Protein AF-A0A821V3J2-F1 (afdb_monomer_lite)

InterPro domains:
  IPR006925 Vps16, C-terminal [PF04840] (17-224)
  IPR016534 Vacuolar protein sorting-associated protein 16 [PTHR12811] (24-238)
  IPR038132 Vps16, C-terminal domain superfamily [G3DSA:1.10.150.780] (36-130)

pLDDT: mean 84.19, std 13.95, range [35.69, 96.81]

Sequence (257 aa):
EELERNNFHAELIKKNPDERERIAYSHIIQRFTTALTIPDQKVELNSASKLFREAKNDTVAQLIDEETRLIIKQDELEKKLYNVQLKGLSLVDTLEAILINYEKDADTLRKDFNLNDKRYWWIKIQAYAKKNAWAQLLEFGKKPASPIGYEPFIDVCIRSQRLDEARRFLDRSIYSSKLDEERLPFMFAKVQMADEAINSAIKLKSMEALHFIEAKCQLSEANSTRIRQAREKIQEYDDNPLKNVFKIFNRGNRADE

Radius of gyration: 29.37 Å; chains: 1; bounding box: 91×47×77 Å

Secondary structure (DSSP, 8-state):
-HHHHHHHHHHHHHH-HHHHHHHHHHHHHHHHHS---HHHHHHHHHHHHHHHHHTT-HHHHHHHHHHHHHHHHHHHHHHHSTT---TT--HHHHHHHHHTT-HHHHHHHHHHTT--HHHHHHHHHHHHHHTT-HHHHHHHTTSTT-TT-SHHHHHHHHHTT-HHHHHHHHHHHHHTT-S-GGGHHHHHHHTT-HHHHHHHHHHHT-HHHHHHHHHHS---HHHHHHHHHHHHHHHHHHH-TTTTHHHHHHHHTTS--

Organism: NCBI:txid392032

Structure (mmCIF, N/CA/C/O backbone):
data_AF-A0A821V3J2-F1
#
_entry.id   AF-A0A821V3J2-F1
#
loop_
_atom_site.group_PDB
_atom_site.id
_atom_site.type_symbol
_atom_site.label_atom_id
_atom_site.label_alt_id
_atom_site.label_comp_id
_atom_site.label_asym_id
_atom_site.label_entity_id
_atom_site.label_seq_id
_atom_site.pdbx_PDB_ins_code
_atom_site.Cartn_x
_atom_site.Cartn_y
_atom_site.Cartn_z
_atom_site.occupancy
_atom_site.B_iso_or_equiv
_atom_site.auth_seq_id
_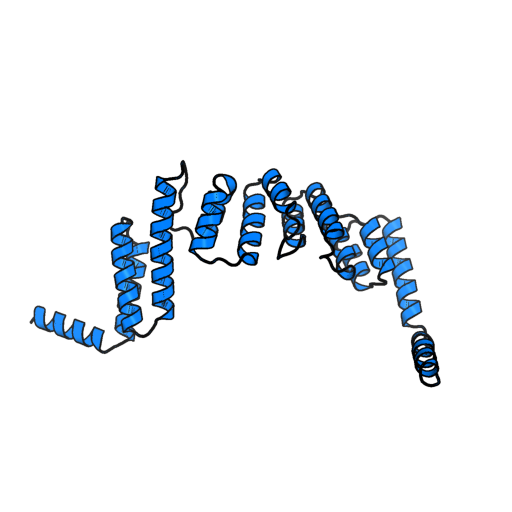atom_site.auth_comp_id
_atom_site.auth_asym_id
_atom_site.auth_atom_id
_atom_site.pdbx_PDB_model_num
ATOM 1 N N . GLU A 1 1 ? -37.382 -17.342 42.461 1.00 50.31 1 GLU A N 1
ATOM 2 C CA . GLU A 1 1 ? -37.532 -18.020 41.152 1.00 50.31 1 GLU A CA 1
ATOM 3 C C . GLU A 1 1 ? -36.897 -17.307 39.954 1.00 50.31 1 GLU A C 1
ATOM 5 O O . GLU A 1 1 ? -35.977 -17.864 39.373 1.00 50.31 1 GLU A O 1
ATOM 10 N N . GLU A 1 2 ? -37.345 -16.120 39.524 1.00 35.69 2 GLU A N 1
ATOM 11 C CA . GLU A 1 2 ? -36.753 -15.434 38.350 1.00 35.69 2 GLU A CA 1
ATOM 12 C C . GLU A 1 2 ? -35.354 -14.862 38.651 1.00 35.69 2 GLU A C 1
ATOM 14 O O . GLU A 1 2 ? -34.412 -15.080 37.896 1.00 35.69 2 GLU A O 1
ATOM 19 N N . LEU A 1 3 ? -35.177 -14.263 39.834 1.00 40.09 3 LEU A N 1
ATOM 20 C CA . LEU A 1 3 ? -33.875 -13.815 40.347 1.00 40.09 3 LEU A CA 1
ATOM 21 C C . LEU A 1 3 ? -32.886 -14.979 40.557 1.00 40.09 3 LEU A C 1
ATOM 23 O O . LEU A 1 3 ? -31.696 -14.845 40.298 1.00 40.09 3 LEU A O 1
ATOM 27 N N . GLU A 1 4 ? -33.381 -16.137 40.994 1.00 40.53 4 GLU A N 1
ATOM 28 C CA . GLU A 1 4 ? -32.569 -17.342 41.209 1.00 40.53 4 GLU A CA 1
ATOM 29 C C . GLU A 1 4 ? -32.197 -18.023 39.894 1.00 40.53 4 GLU A C 1
ATOM 31 O O . GLU A 1 4 ? -31.068 -18.476 39.756 1.00 40.53 4 GLU A O 1
ATOM 36 N N . ARG A 1 5 ? -33.096 -18.035 38.899 1.00 41.25 5 ARG A N 1
ATOM 37 C CA . ARG A 1 5 ? -32.770 -18.463 37.531 1.00 41.25 5 ARG A CA 1
ATOM 38 C C . ARG A 1 5 ? -31.744 -17.541 36.884 1.00 41.25 5 ARG A C 1
ATOM 40 O O . ARG A 1 5 ? -30.803 -18.042 36.280 1.00 41.25 5 ARG A O 1
ATOM 47 N N . ASN A 1 6 ? -31.872 -16.228 37.067 1.00 43.62 6 ASN A N 1
ATOM 48 C CA . ASN A 1 6 ? -30.896 -15.257 36.573 1.00 43.62 6 ASN A CA 1
ATOM 49 C C . ASN A 1 6 ? -29.536 -15.413 37.269 1.00 43.62 6 ASN A C 1
ATOM 51 O O . ASN A 1 6 ? -28.505 -15.394 36.601 1.00 43.62 6 ASN A O 1
ATOM 55 N N . ASN A 1 7 ? -29.519 -15.660 38.583 1.00 48.34 7 ASN A N 1
ATOM 56 C CA . ASN A 1 7 ? -28.288 -15.961 39.317 1.00 48.34 7 ASN A CA 1
ATOM 57 C C . ASN A 1 7 ? -27.671 -17.302 38.897 1.00 48.34 7 ASN A C 1
ATOM 59 O O . ASN A 1 7 ? -26.461 -17.376 38.717 1.00 48.34 7 ASN A O 1
ATOM 63 N N . PHE A 1 8 ? -28.480 -18.340 38.681 1.00 46.09 8 PHE A N 1
ATOM 64 C CA . PHE A 1 8 ? -28.014 -19.648 38.227 1.00 46.09 8 PHE A CA 1
ATOM 65 C C . PHE A 1 8 ? -27.449 -19.589 36.807 1.00 46.09 8 PHE A C 1
ATOM 67 O O . PHE A 1 8 ? -26.379 -20.135 36.556 1.00 46.09 8 PHE A O 1
ATOM 74 N N . HIS A 1 9 ? -28.103 -18.874 35.885 1.00 48.81 9 HIS A N 1
ATOM 75 C CA . HIS A 1 9 ? -27.560 -18.645 34.547 1.00 48.81 9 HIS A CA 1
ATOM 76 C C . HIS A 1 9 ? -26.271 -17.822 34.600 1.00 48.81 9 HIS A C 1
ATOM 78 O O . HIS A 1 9 ? -25.304 -18.188 33.938 1.00 48.81 9 HIS A O 1
ATOM 84 N N . ALA A 1 10 ? -26.205 -16.777 35.433 1.00 55.25 10 ALA A N 1
ATOM 85 C CA . ALA A 1 10 ? -24.983 -16.002 35.651 1.00 55.25 10 ALA A CA 1
ATOM 86 C C . ALA A 1 10 ? -23.844 -16.852 36.251 1.00 55.25 10 ALA A C 1
ATOM 88 O O . ALA A 1 10 ? -22.678 -16.677 35.890 1.00 55.25 10 ALA A O 1
ATOM 89 N N . GLU A 1 11 ? -24.158 -17.810 37.126 1.00 55.72 11 GLU A N 1
ATOM 90 C CA . GLU A 1 11 ? -23.199 -18.792 37.641 1.00 55.72 11 GLU A CA 1
ATOM 91 C C . GLU A 1 11 ? -22.776 -19.826 36.589 1.00 55.72 11 GLU A C 1
ATOM 93 O O . GLU A 1 11 ? -21.604 -20.205 36.543 1.00 55.72 11 GLU A O 1
ATOM 98 N N . LEU A 1 12 ? -23.691 -20.256 35.717 1.00 52.44 12 LEU A N 1
ATOM 99 C CA . LEU A 1 12 ? -23.410 -21.182 34.617 1.00 52.44 12 LEU A CA 1
ATOM 100 C C . LEU A 1 12 ? -22.497 -20.534 33.570 1.00 52.44 12 LEU A C 1
ATOM 102 O O . LEU A 1 12 ? -21.504 -21.131 33.155 1.00 52.44 12 LEU A O 1
ATOM 106 N N . ILE A 1 13 ? -22.783 -19.276 33.223 1.00 55.59 13 ILE A N 1
ATOM 107 C CA . ILE A 1 13 ? -21.929 -18.412 32.402 1.00 55.59 13 ILE A CA 1
ATOM 108 C C . ILE A 1 13 ? -20.575 -18.225 33.093 1.00 55.59 13 ILE A C 1
ATOM 110 O O . ILE A 1 13 ? -19.534 -18.218 32.446 1.00 55.59 13 ILE A O 1
ATOM 114 N N . LYS A 1 14 ? -20.531 -18.146 34.430 1.00 58.88 14 LYS A N 1
ATOM 115 C CA . LYS A 1 14 ? -19.261 -18.113 35.169 1.00 58.88 14 LYS A CA 1
ATOM 116 C C . LYS A 1 14 ? -18.479 -19.435 35.154 1.00 58.88 14 LYS A C 1
ATOM 118 O O . LYS A 1 14 ? -17.281 -19.420 35.442 1.00 58.88 14 LYS A O 1
ATOM 123 N N . LYS A 1 15 ? -19.111 -20.568 34.866 1.00 60.19 15 LYS A N 1
ATOM 124 C CA . LYS A 1 15 ? -18.454 -21.882 34.891 1.00 60.19 15 LYS A CA 1
ATOM 125 C C . LYS A 1 15 ? -18.041 -22.383 33.509 1.00 60.19 15 LYS A C 1
ATOM 127 O O . LYS A 1 15 ? -17.062 -23.119 33.436 1.00 60.19 15 LYS A O 1
ATOM 132 N N . ASN A 1 16 ? -18.719 -21.958 32.442 1.00 68.62 16 ASN A N 1
ATOM 133 C CA . ASN A 1 16 ? -18.490 -22.466 31.089 1.00 68.62 16 ASN A CA 1
ATOM 134 C C . ASN A 1 16 ? -17.830 -21.413 30.177 1.00 68.62 16 ASN A C 1
ATOM 136 O O . ASN A 1 16 ? -18.481 -20.426 29.834 1.00 68.62 16 ASN A O 1
ATOM 140 N N . PRO A 1 17 ? -16.566 -21.608 29.751 1.00 66.81 17 PRO A N 1
ATOM 141 C CA . PRO A 1 17 ? -15.879 -20.675 28.854 1.00 66.81 17 PRO A CA 1
ATOM 142 C C . PRO A 1 17 ? -16.589 -20.523 27.498 1.00 66.81 17 PRO A C 1
ATOM 144 O O . PRO A 1 17 ? -16.738 -19.397 27.034 1.00 66.81 17 PRO A O 1
ATOM 147 N N . ASP A 1 18 ? -17.140 -21.603 26.937 1.00 75.62 18 ASP A N 1
ATOM 148 C CA . ASP A 1 18 ? -17.861 -21.574 25.653 1.00 75.62 18 ASP A CA 1
ATOM 149 C C . ASP A 1 18 ? -19.105 -20.667 25.681 1.00 75.62 18 ASP A C 1
ATOM 151 O O . ASP A 1 18 ? -19.427 -19.989 24.705 1.00 75.62 18 ASP A O 1
ATOM 155 N N . GLU A 1 19 ? -19.809 -20.617 26.815 1.00 78.19 19 GLU A N 1
ATOM 156 C CA . GLU A 1 19 ? -21.007 -19.783 26.967 1.00 78.19 19 GLU A CA 1
ATOM 157 C C . GLU A 1 19 ? -20.640 -18.296 27.107 1.00 78.19 19 GLU A C 1
ATOM 159 O O . GLU A 1 19 ? -21.338 -17.424 26.590 1.00 78.19 19 GLU A O 1
ATOM 164 N N . ARG A 1 20 ? -19.497 -17.992 27.738 1.00 77.44 20 ARG A N 1
ATOM 165 C CA . ARG A 1 20 ? -18.963 -16.621 27.816 1.00 77.44 20 ARG A CA 1
ATOM 166 C C . ARG A 1 20 ? -18.577 -16.093 26.449 1.00 77.44 20 ARG A C 1
ATOM 168 O O . ARG A 1 20 ? -18.909 -14.955 26.132 1.00 77.44 20 ARG A O 1
ATOM 175 N N . GLU A 1 21 ? -17.901 -16.912 25.645 1.00 81.50 21 GLU A N 1
ATOM 176 C CA . GLU A 1 21 ? -17.535 -16.529 24.283 1.00 81.50 21 GLU A CA 1
ATOM 177 C C . GLU A 1 21 ? -18.784 -16.256 23.442 1.00 81.50 21 GLU A C 1
ATOM 179 O O . GLU A 1 21 ? -18.844 -15.235 22.762 1.00 81.50 21 GLU A O 1
ATOM 184 N N . ARG A 1 22 ? -19.830 -17.088 23.548 1.00 81.38 22 ARG A N 1
ATOM 185 C CA . ARG A 1 22 ? -21.112 -16.849 22.858 1.00 81.38 22 ARG A CA 1
ATOM 186 C C . ARG A 1 22 ? -21.737 -15.501 23.211 1.00 81.38 22 ARG A C 1
ATOM 188 O O . ARG A 1 22 ? -22.152 -14.770 22.311 1.00 81.38 22 ARG A O 1
ATOM 195 N N . ILE A 1 23 ? -21.778 -15.145 24.495 1.00 82.38 23 ILE A N 1
ATOM 196 C CA . ILE A 1 23 ? -22.312 -13.849 24.937 1.00 82.38 23 ILE A CA 1
ATOM 197 C C . ILE A 1 23 ? -21.411 -12.711 24.446 1.00 82.38 23 ILE A C 1
ATOM 199 O O . ILE A 1 23 ? -21.909 -11.710 23.933 1.00 82.38 23 ILE A O 1
ATOM 203 N N . ALA A 1 24 ? -20.090 -12.877 24.502 1.00 82.88 24 ALA A N 1
ATOM 204 C CA . ALA A 1 24 ? -19.149 -11.895 23.975 1.00 82.88 24 ALA A CA 1
ATOM 205 C C . ALA A 1 24 ? -19.353 -11.657 22.465 1.00 82.88 24 ALA A C 1
ATOM 207 O O . ALA A 1 24 ? -19.382 -10.510 22.015 1.00 82.88 24 ALA A O 1
ATOM 208 N N . TYR A 1 25 ? -19.594 -12.718 21.688 1.00 83.38 25 TYR A N 1
ATOM 209 C CA . TYR A 1 25 ? -19.965 -12.604 20.279 1.00 83.38 25 TYR A CA 1
ATOM 210 C C . TYR A 1 25 ? -21.305 -11.891 20.076 1.00 83.38 25 TYR A C 1
ATOM 212 O O . TYR A 1 25 ? -21.417 -11.113 19.131 1.00 83.38 25 TYR A O 1
ATOM 220 N N . SER A 1 26 ? -22.302 -12.080 20.950 1.00 82.94 26 SER A N 1
ATOM 221 C CA . SER A 1 26 ? -23.568 -11.339 20.832 1.00 82.94 26 SER A CA 1
ATOM 222 C C . SER A 1 26 ? -23.389 -9.827 20.993 1.00 82.94 26 SER A C 1
ATOM 224 O O . SER A 1 26 ? -23.960 -9.077 20.205 1.00 82.94 26 SER A O 1
ATOM 226 N N . HIS A 1 27 ? -22.518 -9.380 21.906 1.00 81.06 27 HIS A N 1
ATOM 227 C CA . HIS A 1 27 ? -22.177 -7.961 22.058 1.00 81.06 27 HIS A CA 1
ATOM 228 C C . HIS A 1 27 ? -21.496 -7.403 20.795 1.00 81.06 27 HIS A C 1
ATOM 230 O O . HIS A 1 27 ? -21.816 -6.305 20.334 1.00 81.06 27 HIS A O 1
ATOM 236 N N . ILE A 1 28 ? -20.599 -8.181 20.172 1.00 82.19 28 ILE A N 1
ATOM 237 C CA . ILE A 1 28 ? -19.982 -7.804 18.889 1.00 82.19 28 ILE A CA 1
ATOM 238 C C . ILE A 1 28 ? -21.040 -7.701 17.786 1.00 82.19 28 ILE A C 1
ATOM 240 O O . ILE A 1 28 ? -21.046 -6.729 17.034 1.00 82.19 28 ILE A O 1
ATOM 244 N N . ILE A 1 29 ? -21.937 -8.682 17.674 1.00 77.94 29 ILE A N 1
ATOM 245 C CA . ILE A 1 29 ? -22.995 -8.684 16.656 1.00 77.94 29 ILE A CA 1
ATOM 246 C C . ILE A 1 29 ? -23.916 -7.479 16.848 1.00 77.94 29 ILE A C 1
ATOM 248 O O . ILE A 1 29 ? -24.193 -6.774 15.880 1.00 77.94 29 ILE A O 1
ATOM 252 N N . GLN A 1 30 ? -24.321 -7.190 18.087 1.00 77.56 30 GLN A N 1
ATOM 253 C CA . GLN A 1 30 ? -25.207 -6.076 18.416 1.00 77.56 30 GLN A CA 1
ATOM 254 C C . GLN A 1 30 ? -24.647 -4.728 17.947 1.00 77.56 30 GLN A C 1
ATOM 256 O O . GLN A 1 30 ? -25.409 -3.903 17.433 1.00 77.56 30 GLN A O 1
ATOM 261 N N . ARG A 1 31 ? -23.324 -4.531 18.042 1.00 79.31 31 ARG A N 1
ATOM 262 C CA . ARG A 1 31 ? -22.636 -3.363 17.471 1.00 79.31 31 ARG A CA 1
ATOM 263 C C . ARG A 1 31 ? -22.861 -3.225 15.961 1.00 79.31 31 ARG A C 1
ATOM 265 O O . ARG A 1 31 ? -23.037 -2.106 15.492 1.00 79.31 31 ARG A O 1
ATOM 272 N N . PHE A 1 32 ? -22.808 -4.318 15.200 1.00 71.75 32 PHE A N 1
ATOM 273 C CA . PHE A 1 32 ? -22.924 -4.279 13.735 1.00 71.75 32 PHE A CA 1
ATOM 274 C C . PHE A 1 32 ? -24.372 -4.259 13.238 1.00 71.75 32 PHE A C 1
ATOM 276 O O . PHE A 1 32 ? -24.639 -3.728 12.163 1.00 71.75 32 PHE A O 1
ATOM 283 N N . THR A 1 33 ? -25.308 -4.836 13.992 1.00 70.44 33 THR A N 1
ATOM 284 C CA . THR A 1 33 ? -26.718 -4.936 13.583 1.00 70.44 33 THR A CA 1
ATOM 285 C C . THR A 1 33 ? -27.552 -3.732 13.995 1.00 70.44 33 THR A C 1
ATOM 287 O O . THR A 1 33 ? -28.637 -3.526 13.455 1.00 70.44 33 THR A O 1
ATOM 290 N N . THR A 1 34 ? -27.068 -2.940 14.950 1.00 76.00 34 THR A N 1
ATOM 291 C CA . THR A 1 34 ? -27.817 -1.833 15.549 1.00 76.00 34 THR A CA 1
ATOM 292 C C . THR A 1 34 ? -27.111 -0.516 15.251 1.00 76.00 34 THR A C 1
ATOM 294 O O . THR A 1 34 ? -25.892 -0.420 15.365 1.00 76.00 34 THR A O 1
ATOM 297 N N . ALA A 1 35 ? -27.866 0.529 14.900 1.00 76.31 35 ALA A N 1
ATOM 298 C CA . ALA A 1 35 ? -27.330 1.875 14.687 1.00 76.31 35 ALA A CA 1
ATOM 299 C C . ALA A 1 35 ? -26.977 2.553 16.029 1.00 76.31 35 ALA A C 1
ATOM 301 O O . ALA A 1 35 ? -27.627 3.508 16.451 1.00 76.31 35 ALA A O 1
ATOM 302 N N . LEU A 1 36 ? -25.974 2.017 16.728 1.00 78.56 36 LEU A N 1
ATOM 303 C CA . LEU A 1 36 ? -25.516 2.508 18.026 1.00 78.56 36 LEU A CA 1
ATOM 304 C C . LEU A 1 36 ? -24.665 3.769 17.889 1.00 78.56 36 LEU A C 1
ATOM 306 O O . LEU A 1 36 ? -23.866 3.901 16.956 1.00 78.56 36 LEU A O 1
ATOM 310 N N . THR A 1 37 ? -24.777 4.661 18.874 1.00 84.81 37 THR A N 1
ATOM 311 C CA . THR A 1 37 ? -23.862 5.798 19.014 1.00 84.81 37 THR A CA 1
ATOM 312 C C . THR A 1 37 ? -22.469 5.321 19.436 1.00 84.81 37 THR A C 1
ATOM 314 O O . THR A 1 37 ? -22.312 4.225 19.967 1.00 84.81 37 THR A O 1
ATOM 317 N N . ILE A 1 38 ? -21.429 6.134 19.227 1.00 83.31 38 ILE A N 1
ATOM 318 C CA . ILE A 1 38 ? -20.049 5.765 19.595 1.00 83.31 38 ILE A CA 1
ATOM 319 C C . ILE A 1 38 ? -19.901 5.417 21.093 1.00 83.31 38 ILE A C 1
ATOM 321 O O . ILE A 1 38 ? -19.259 4.407 21.394 1.00 83.31 38 ILE A O 1
ATOM 325 N N . PRO A 1 39 ? -20.492 6.176 22.041 1.00 86.94 39 PRO A N 1
ATOM 326 C CA . PRO A 1 39 ? -20.525 5.774 23.447 1.00 86.94 39 PRO A CA 1
ATOM 327 C C . PRO A 1 39 ? -21.128 4.384 23.671 1.00 86.94 39 PRO A C 1
ATOM 329 O O . PRO A 1 39 ? -20.532 3.584 24.390 1.00 86.94 39 PRO A O 1
ATOM 332 N N . ASP A 1 40 ? -22.248 4.072 23.019 1.00 86.81 40 ASP A N 1
ATOM 333 C CA . ASP A 1 40 ? -22.928 2.782 23.181 1.00 86.81 40 ASP A CA 1
ATOM 334 C C . ASP A 1 40 ? -22.112 1.641 22.561 1.00 86.81 40 ASP A C 1
ATOM 336 O O . ASP A 1 40 ? -21.908 0.606 23.191 1.00 86.81 40 ASP A O 1
ATOM 340 N N . GLN A 1 41 ? -21.535 1.854 21.372 1.00 86.25 41 GLN A N 1
ATOM 341 C CA . GLN A 1 41 ? -20.621 0.890 20.745 1.00 86.25 41 GLN A CA 1
ATOM 342 C C . GLN A 1 41 ? -19.433 0.566 21.656 1.00 86.25 41 GLN A C 1
ATOM 344 O O . GLN A 1 41 ? -19.030 -0.590 21.770 1.00 86.25 41 GLN A O 1
ATOM 349 N N . LYS A 1 42 ? -18.880 1.576 22.338 1.00 89.44 42 LYS A N 1
ATOM 350 C CA . LYS A 1 42 ? -17.792 1.390 23.303 1.00 89.44 42 LYS A CA 1
ATOM 351 C C . LYS A 1 42 ? -18.233 0.545 24.502 1.00 89.44 42 LYS A C 1
ATOM 353 O O . LYS A 1 42 ? -17.440 -0.258 24.990 1.00 89.44 42 LYS A O 1
ATOM 358 N N . VAL A 1 43 ? -19.458 0.720 24.997 1.00 90.06 43 VAL A N 1
ATOM 359 C CA . VAL A 1 43 ? -19.996 -0.093 26.102 1.00 90.06 43 VAL A CA 1
ATOM 360 C C . VAL A 1 43 ? -20.106 -1.563 25.690 1.00 90.06 43 VAL A C 1
ATOM 362 O O . VAL A 1 43 ? -19.631 -2.432 26.426 1.00 90.06 43 VAL A O 1
ATOM 365 N N . GLU A 1 44 ? -20.648 -1.835 24.502 1.00 88.44 44 GLU A N 1
ATOM 366 C CA . GLU A 1 44 ? -20.775 -3.197 23.968 1.00 88.44 44 GLU A CA 1
ATOM 367 C C . GLU A 1 44 ? -19.404 -3.866 23.781 1.00 88.44 44 GLU A C 1
ATOM 369 O O . GLU A 1 44 ? -19.173 -4.976 24.263 1.00 88.44 44 GLU A O 1
ATOM 374 N N . LEU A 1 45 ? -18.442 -3.167 23.166 1.00 90.19 45 LEU A N 1
ATOM 375 C CA . LEU A 1 45 ? -17.099 -3.711 22.937 1.00 90.19 45 LEU A CA 1
ATOM 376 C C . LEU A 1 45 ? -16.327 -3.952 24.239 1.00 90.19 45 LEU A C 1
ATOM 378 O O . LEU A 1 45 ? -15.695 -4.996 24.389 1.00 90.19 45 LEU A O 1
ATOM 382 N N . ASN A 1 46 ? -16.414 -3.050 25.219 1.00 93.31 46 ASN A N 1
ATOM 383 C CA . ASN A 1 46 ? -15.780 -3.271 26.523 1.00 93.31 46 ASN A CA 1
ATOM 384 C C . ASN A 1 46 ? -16.385 -4.478 27.255 1.00 93.31 46 ASN A C 1
ATOM 386 O O . ASN A 1 46 ? -15.664 -5.221 27.925 1.00 93.31 46 ASN A O 1
ATOM 390 N N . SER A 1 47 ? -17.697 -4.687 27.115 1.00 90.69 47 SER A N 1
ATOM 391 C CA . SER A 1 47 ? -18.381 -5.851 27.686 1.00 90.69 47 SER A CA 1
ATOM 392 C C . SER A 1 47 ? -17.908 -7.142 27.015 1.00 90.69 47 SER A C 1
ATOM 394 O O . SER A 1 47 ? -17.536 -8.089 27.711 1.00 90.69 47 SER A O 1
ATOM 396 N N . ALA A 1 48 ? -17.801 -7.149 25.682 1.00 89.75 48 ALA A N 1
ATOM 397 C CA . ALA A 1 48 ? -17.238 -8.265 24.925 1.00 89.75 48 ALA A CA 1
ATOM 398 C C . ALA A 1 48 ? -15.780 -8.563 25.326 1.00 89.75 48 ALA A C 1
ATOM 400 O O . ALA A 1 48 ? -15.457 -9.705 25.646 1.00 89.75 48 ALA A O 1
ATOM 401 N N . SER A 1 49 ? -14.910 -7.546 25.377 1.00 93.44 49 SER A N 1
ATOM 402 C CA . SER A 1 49 ? -13.495 -7.687 25.766 1.00 93.44 49 SER A CA 1
ATOM 403 C C . SER A 1 49 ? -13.347 -8.303 27.160 1.00 93.44 49 SER A C 1
ATOM 405 O O . SER A 1 49 ? -12.590 -9.258 27.349 1.00 93.44 49 SER A O 1
ATOM 407 N N . LYS A 1 50 ? -14.135 -7.827 28.135 1.00 93.00 50 LYS A N 1
ATOM 408 C CA . LYS A 1 50 ? -14.160 -8.392 29.490 1.00 93.00 50 LYS A CA 1
ATOM 409 C C . LYS A 1 50 ? -14.537 -9.876 29.479 1.00 93.00 50 LYS A C 1
ATOM 411 O O . LYS A 1 50 ? -13.851 -10.676 30.111 1.00 93.00 50 LYS A O 1
ATOM 416 N N . LEU A 1 51 ? -15.590 -10.244 28.752 1.00 89.19 51 LEU A N 1
ATOM 417 C CA . LEU A 1 51 ? -16.055 -11.630 28.668 1.00 89.19 51 LEU A CA 1
ATOM 418 C C . LEU A 1 51 ? -15.032 -12.551 27.985 1.00 89.19 51 LEU A C 1
ATOM 420 O O . LEU A 1 51 ? -14.818 -13.662 28.467 1.00 89.19 51 LEU A O 1
ATOM 424 N N . PHE A 1 52 ? -14.338 -12.093 26.936 1.00 89.06 52 PHE A N 1
ATOM 425 C CA . PHE A 1 52 ? -13.261 -12.868 26.304 1.00 89.06 52 PHE A CA 1
ATOM 426 C C . PHE A 1 52 ? -12.060 -13.076 27.233 1.00 89.06 52 PHE A C 1
ATOM 428 O O . PHE A 1 52 ? -11.524 -14.183 27.291 1.00 89.06 52 PHE A O 1
ATOM 435 N N . ARG A 1 53 ? -11.676 -12.071 28.032 1.00 91.88 53 ARG A N 1
ATOM 436 C CA . ARG A 1 53 ? -10.641 -12.236 29.075 1.00 91.88 53 ARG A CA 1
ATOM 437 C C . ARG A 1 53 ? -11.071 -13.253 30.130 1.00 91.88 53 ARG A C 1
ATOM 439 O O . ARG A 1 53 ? -10.298 -14.133 30.500 1.00 91.88 53 ARG A O 1
ATOM 446 N N . GLU A 1 54 ? -12.324 -13.190 30.583 1.00 89.81 54 GLU A N 1
ATOM 447 C CA . GLU A 1 54 ? -12.886 -14.178 31.516 1.00 89.81 54 GLU A CA 1
ATOM 448 C C . GLU A 1 54 ? -12.952 -15.591 30.906 1.00 89.81 54 GLU A C 1
ATOM 450 O O . GLU A 1 54 ? -12.803 -16.582 31.625 1.00 89.81 54 GLU A O 1
ATOM 455 N N . ALA A 1 55 ? -13.130 -15.705 29.589 1.00 87.94 55 ALA A N 1
ATOM 456 C CA . ALA A 1 55 ? -13.058 -16.960 28.839 1.00 87.94 55 ALA A CA 1
ATOM 457 C C . ALA A 1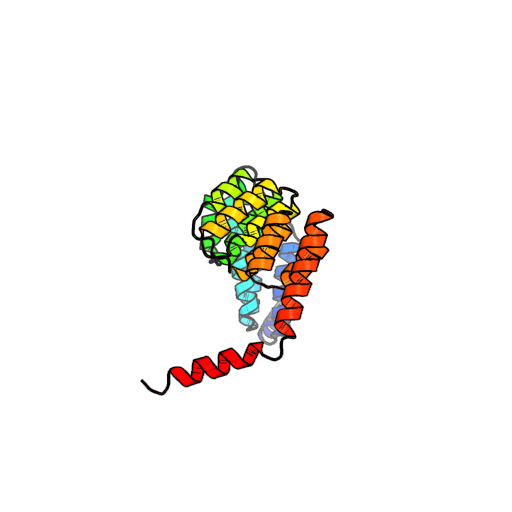 55 ? -11.619 -17.446 28.563 1.00 87.94 55 ALA A C 1
ATOM 459 O O . ALA A 1 55 ? -11.447 -18.531 28.017 1.00 87.94 55 ALA A O 1
ATOM 460 N N . LYS A 1 56 ? -10.588 -16.699 28.993 1.00 89.75 56 LYS A N 1
ATOM 461 C CA . LYS A 1 56 ? -9.158 -16.950 28.716 1.00 89.75 56 LYS A CA 1
ATOM 462 C C . LYS A 1 56 ? -8.772 -16.829 27.234 1.00 89.75 56 LYS A C 1
ATOM 464 O O . LYS A 1 56 ? -7.795 -17.433 26.799 1.00 89.75 56 LYS A O 1
ATOM 469 N N . ASN A 1 57 ? -9.510 -16.027 26.473 1.00 89.19 57 ASN A N 1
ATOM 470 C CA . ASN A 1 57 ? -9.217 -15.702 25.081 1.00 89.19 57 ASN A CA 1
ATOM 471 C C . ASN A 1 57 ? -8.661 -14.272 24.969 1.00 89.19 57 ASN A C 1
ATOM 473 O O . ASN A 1 57 ? -9.291 -13.358 24.431 1.00 89.19 57 ASN A O 1
ATOM 477 N N . ASP A 1 58 ? -7.459 -14.074 25.518 1.00 92.69 58 ASP A N 1
ATOM 478 C CA . ASP A 1 58 ? -6.810 -12.759 25.582 1.00 92.69 58 ASP A CA 1
ATOM 479 C C . ASP A 1 58 ? -6.521 -12.175 24.195 1.00 92.69 58 ASP A C 1
ATOM 481 O O . ASP A 1 58 ? -6.580 -10.962 24.007 1.00 92.69 58 ASP A O 1
ATOM 485 N N . THR A 1 59 ? -6.258 -13.031 23.206 1.00 93.44 59 THR A N 1
ATOM 486 C CA . THR A 1 59 ? -6.047 -12.627 21.812 1.00 93.44 59 THR A CA 1
ATOM 487 C C . THR A 1 59 ? -7.244 -11.882 21.238 1.00 93.44 59 THR A C 1
ATOM 489 O O . THR A 1 59 ? -7.081 -10.809 20.664 1.00 93.44 59 THR A O 1
ATOM 492 N N . VAL A 1 60 ? -8.458 -12.412 21.410 1.00 90.56 60 VAL A N 1
ATOM 493 C CA . VAL A 1 60 ? -9.668 -11.762 20.888 1.00 90.56 60 VAL A CA 1
ATOM 494 C C . VAL A 1 60 ? -9.994 -10.502 21.688 1.00 90.56 60 VAL A C 1
ATOM 496 O O . VAL A 1 60 ? -10.344 -9.482 21.098 1.00 90.56 60 VAL A O 1
ATOM 499 N N . ALA A 1 61 ? -9.806 -10.527 23.009 1.00 92.56 61 ALA A N 1
ATOM 500 C CA . ALA A 1 61 ? -9.984 -9.338 23.837 1.00 92.56 61 ALA A CA 1
ATOM 501 C C . ALA A 1 61 ? -9.057 -8.181 23.419 1.00 92.56 61 ALA A C 1
ATOM 503 O O . ALA A 1 61 ? -9.514 -7.048 23.298 1.00 92.56 61 ALA A O 1
ATOM 504 N N . GLN A 1 62 ? -7.782 -8.465 23.128 1.00 94.56 62 GLN A N 1
ATOM 505 C CA . GLN A 1 62 ? -6.831 -7.462 22.633 1.00 94.56 62 GLN A CA 1
ATOM 506 C C . GLN A 1 62 ? -7.276 -6.849 21.300 1.00 94.56 62 GLN A C 1
ATOM 508 O O . GLN A 1 62 ? -7.230 -5.630 21.150 1.00 94.56 62 GLN A O 1
ATOM 513 N N . LEU A 1 63 ? -7.769 -7.661 20.359 1.00 91.81 63 LEU A N 1
ATOM 514 C CA . LEU A 1 63 ? -8.293 -7.163 19.081 1.00 91.81 63 LEU A CA 1
ATOM 515 C C . LEU A 1 63 ? -9.514 -6.249 19.273 1.00 91.81 63 LEU A C 1
ATOM 517 O O . LEU A 1 63 ? -9.652 -5.242 18.582 1.00 91.81 63 LEU A O 1
ATOM 521 N N . ILE A 1 64 ? -10.387 -6.566 20.232 1.00 92.25 64 ILE A N 1
ATOM 522 C CA . ILE A 1 64 ? -11.548 -5.730 20.574 1.00 92.25 64 ILE A CA 1
ATOM 523 C C . ILE A 1 64 ? -11.112 -4.409 21.214 1.00 92.25 64 ILE A C 1
ATOM 525 O O . ILE A 1 64 ? -11.696 -3.361 20.924 1.00 92.25 64 ILE A O 1
ATOM 529 N N . ASP A 1 65 ? -10.085 -4.431 22.062 1.00 94.75 65 ASP A N 1
ATOM 530 C CA . ASP A 1 65 ? -9.535 -3.219 22.672 1.00 94.75 65 ASP A CA 1
ATOM 531 C C . ASP A 1 65 ? -8.901 -2.301 21.606 1.00 94.75 65 ASP A C 1
ATOM 533 O O . ASP A 1 65 ? -9.110 -1.083 21.627 1.00 94.75 65 ASP A O 1
ATOM 537 N N . GLU A 1 66 ? -8.177 -2.871 20.634 1.00 94.00 66 GLU A N 1
ATOM 538 C CA . GLU A 1 66 ? -7.628 -2.140 19.483 1.00 94.00 66 GLU A CA 1
ATOM 539 C C . GLU A 1 66 ? -8.730 -1.525 18.611 1.00 94.00 66 GLU A C 1
ATOM 541 O O . GLU A 1 66 ? -8.649 -0.348 18.248 1.00 94.00 66 GLU A O 1
ATOM 546 N N . GLU A 1 67 ? -9.790 -2.283 18.331 1.00 92.56 67 GLU A N 1
ATOM 547 C CA . GLU A 1 67 ? -10.952 -1.811 17.576 1.00 92.56 67 GLU A CA 1
ATOM 548 C C . GLU A 1 67 ? -11.692 -0.686 18.317 1.00 92.56 67 GLU A C 1
ATOM 550 O O . GLU A 1 67 ? -12.027 0.347 17.736 1.00 92.56 67 GLU A O 1
ATOM 555 N N . THR A 1 68 ? -11.879 -0.825 19.632 1.00 94.00 68 THR A N 1
ATOM 556 C CA . THR A 1 68 ? -12.479 0.219 20.479 1.00 94.00 68 THR A CA 1
ATOM 557 C C . THR A 1 68 ? -11.665 1.508 20.411 1.00 94.00 68 THR A C 1
ATOM 559 O O . THR A 1 68 ? -12.219 2.604 20.279 1.00 94.00 68 THR A O 1
ATOM 562 N N . ARG A 1 69 ? -10.332 1.392 20.457 1.00 95.44 69 ARG A N 1
ATOM 563 C CA . ARG A 1 69 ? -9.423 2.531 20.310 1.00 95.44 69 ARG A CA 1
ATOM 564 C C . ARG A 1 69 ? -9.542 3.175 18.926 1.00 95.44 69 ARG A C 1
ATOM 566 O O . ARG A 1 69 ? -9.517 4.404 18.841 1.00 95.44 69 ARG A O 1
ATOM 573 N N . LEU A 1 70 ? -9.683 2.383 17.861 1.00 95.25 70 LEU A N 1
ATOM 574 C CA . LEU A 1 70 ? -9.825 2.880 16.489 1.00 95.25 70 LEU A CA 1
ATOM 575 C C . LEU A 1 70 ? -11.102 3.697 16.306 1.00 95.25 70 LEU A C 1
ATOM 577 O O . LEU A 1 70 ? -11.027 4.812 15.796 1.00 95.25 70 LEU A O 1
ATOM 581 N N . ILE A 1 71 ? -12.243 3.204 16.783 1.00 93.25 71 ILE A N 1
ATOM 582 C CA . ILE A 1 71 ? -13.532 3.903 16.667 1.00 93.25 71 ILE A CA 1
ATOM 583 C C . ILE A 1 71 ? -13.484 5.272 17.359 1.00 93.25 71 ILE A C 1
ATOM 585 O O . ILE A 1 71 ? -13.954 6.268 16.809 1.00 93.25 71 ILE A O 1
ATOM 589 N N . ILE A 1 72 ? -12.876 5.343 18.549 1.00 93.50 72 ILE A N 1
ATOM 590 C CA . ILE A 1 72 ? -12.697 6.609 19.275 1.00 93.50 72 ILE A CA 1
ATOM 591 C C . ILE A 1 72 ? -11.842 7.576 18.445 1.00 93.50 72 ILE A C 1
ATOM 593 O O . ILE A 1 72 ? -12.208 8.739 18.283 1.00 93.50 72 ILE A O 1
ATOM 597 N N . LYS A 1 73 ? -10.735 7.093 17.864 1.00 95.50 73 LYS A N 1
ATOM 598 C CA . LYS A 1 73 ? -9.875 7.908 16.995 1.00 95.50 73 LYS A CA 1
ATOM 599 C C . LYS A 1 73 ? -10.569 8.363 15.716 1.00 95.50 73 LYS A C 1
ATOM 601 O O . LYS A 1 73 ? -10.373 9.504 15.311 1.00 95.50 73 LYS A O 1
ATOM 606 N N . GLN A 1 74 ? -11.392 7.521 15.101 1.00 95.00 74 GLN A N 1
ATOM 607 C CA . GLN A 1 74 ? -12.189 7.892 13.932 1.00 95.00 74 GLN A CA 1
ATOM 608 C C . GLN A 1 74 ? -13.172 9.019 14.265 1.00 95.00 74 GLN A C 1
ATOM 610 O O . GLN A 1 74 ? -13.259 9.978 13.507 1.00 95.00 74 GLN A O 1
ATOM 615 N N . ASP A 1 75 ? -13.852 8.958 15.414 1.00 93.62 75 ASP A N 1
ATOM 616 C CA . ASP A 1 75 ? -14.776 10.015 15.846 1.00 93.62 75 ASP A CA 1
ATOM 617 C C . ASP A 1 75 ? -14.053 11.335 16.182 1.00 93.62 75 ASP A C 1
ATOM 619 O O . ASP A 1 75 ? -14.519 12.411 15.806 1.00 93.62 75 ASP A O 1
ATOM 623 N N . GLU A 1 76 ? -12.879 11.273 16.826 1.00 94.50 76 GLU A N 1
ATOM 624 C CA . GLU A 1 76 ? -12.010 12.444 17.038 1.00 94.50 76 GLU A CA 1
ATOM 625 C C . GLU A 1 76 ? -11.587 13.085 15.705 1.00 94.50 76 GLU A C 1
ATOM 627 O O . GLU A 1 76 ? -11.627 14.310 15.558 1.00 94.50 76 GLU A O 1
ATOM 632 N N . LEU A 1 77 ? -11.201 12.264 14.724 1.00 96.06 77 LEU A N 1
ATOM 633 C CA . LEU A 1 77 ? -10.788 12.720 13.398 1.00 96.06 77 LEU A CA 1
ATOM 634 C C . LEU A 1 77 ? -11.958 13.311 12.605 1.00 96.06 77 LEU A C 1
ATOM 636 O O . LEU A 1 77 ? -11.786 14.370 12.016 1.00 96.06 77 LEU A O 1
ATOM 640 N N . GLU A 1 78 ? -13.142 12.698 12.622 1.00 94.88 78 GLU A N 1
ATOM 641 C CA . GLU A 1 78 ? -14.339 13.241 11.956 1.00 94.88 78 GLU A CA 1
ATOM 642 C C . GLU A 1 78 ? -14.781 14.592 12.532 1.00 94.88 78 GLU A C 1
ATOM 644 O O . GLU A 1 78 ? -15.276 15.442 11.798 1.00 94.88 78 GLU A O 1
ATOM 649 N N . LYS A 1 79 ? -14.582 14.824 13.835 1.00 94.81 79 LYS A N 1
ATOM 650 C CA . LYS A 1 79 ? -14.854 16.127 14.469 1.00 94.81 79 LYS A CA 1
ATOM 651 C C . LYS A 1 79 ? -13.812 17.185 14.113 1.00 94.81 79 LYS A C 1
ATOM 653 O O . LYS A 1 79 ? -14.131 18.371 14.065 1.00 94.81 79 LYS A O 1
ATOM 658 N N . LYS A 1 80 ? -12.559 16.768 13.921 1.00 96.06 80 LYS A N 1
ATOM 659 C CA . LYS A 1 80 ? -11.421 17.653 13.643 1.00 96.06 80 LYS A CA 1
ATOM 660 C C . LYS A 1 80 ? -11.301 18.013 12.160 1.00 96.06 80 LYS A C 1
ATOM 662 O O . LYS A 1 80 ? -10.908 19.131 11.832 1.00 96.06 80 LYS A O 1
ATOM 667 N N . LEU A 1 81 ? -11.554 17.054 11.276 1.00 95.44 81 LEU A N 1
ATOM 668 C CA . LEU A 1 81 ? -11.295 17.140 9.844 1.00 95.44 81 LEU A CA 1
ATOM 669 C C . LEU A 1 81 ? -12.598 17.393 9.085 1.00 95.44 81 LEU A C 1
ATOM 671 O O . LEU A 1 81 ? -13.647 16.850 9.415 1.00 95.44 81 LEU A O 1
ATOM 675 N N . TYR A 1 82 ? -12.534 18.209 8.038 1.00 92.38 82 TYR A N 1
ATOM 676 C CA . TYR A 1 82 ? -13.716 18.545 7.253 1.00 92.38 82 TYR A CA 1
ATOM 677 C C . TYR A 1 82 ? -13.987 17.480 6.185 1.00 92.38 82 TYR A C 1
ATOM 679 O O . TYR A 1 82 ? -13.076 17.056 5.476 1.00 92.38 82 TYR A O 1
ATOM 687 N N . ASN A 1 83 ? -15.260 17.106 6.025 1.00 88.25 83 ASN A N 1
ATOM 688 C CA . ASN A 1 83 ? -15.748 16.258 4.934 1.00 88.25 83 ASN A CA 1
ATOM 689 C C . ASN A 1 83 ? -15.083 14.866 4.855 1.00 88.25 83 ASN A C 1
ATOM 691 O O . ASN A 1 83 ? -14.771 14.373 3.770 1.00 88.25 83 ASN A O 1
ATOM 695 N N . VAL A 1 84 ? -14.861 14.236 6.011 1.00 92.19 84 VAL A N 1
ATOM 696 C CA . VAL A 1 84 ? -14.378 12.851 6.115 1.00 92.19 84 VAL A CA 1
ATOM 697 C C . VAL A 1 84 ? -15.436 11.963 6.767 1.00 92.19 84 VAL A C 1
ATOM 699 O O . VAL A 1 84 ? -16.134 12.388 7.683 1.00 92.19 84 VAL A O 1
ATOM 702 N N . GLN A 1 85 ? -15.548 10.726 6.286 1.00 92.75 85 GLN A N 1
ATOM 703 C CA . GLN A 1 85 ? -16.378 9.670 6.868 1.00 92.75 85 GLN A CA 1
ATOM 704 C C . GLN A 1 85 ? -15.475 8.463 7.101 1.00 92.75 85 GLN A C 1
ATOM 706 O O . GLN A 1 85 ? -14.958 7.878 6.151 1.00 92.75 85 GLN A O 1
ATOM 711 N N . LEU A 1 86 ? -15.218 8.160 8.367 1.00 92.81 86 LEU A N 1
ATOM 712 C CA . LEU A 1 86 ? -14.207 7.208 8.818 1.00 92.81 86 LEU A CA 1
ATOM 713 C C . LEU A 1 86 ? -14.799 6.087 9.670 1.00 92.81 86 LEU A C 1
ATOM 715 O O . LEU A 1 86 ? -14.191 5.026 9.776 1.00 92.81 86 LEU A O 1
ATOM 719 N N . LYS A 1 87 ? -15.969 6.303 10.277 1.00 86.06 87 LYS A N 1
ATOM 720 C CA . LYS A 1 87 ? -16.630 5.311 11.132 1.00 86.06 87 LYS A CA 1
ATOM 721 C C . LYS A 1 87 ? -16.818 3.970 10.423 1.00 86.06 87 LYS A C 1
ATOM 723 O O . LYS A 1 87 ? -17.389 3.899 9.338 1.00 86.06 87 LYS A O 1
ATOM 728 N N . GLY A 1 88 ? -16.365 2.902 11.079 1.00 82.19 88 GLY A N 1
ATOM 729 C CA . GLY A 1 88 ? -16.515 1.523 10.601 1.00 82.19 88 GLY A CA 1
ATOM 730 C C . GLY A 1 88 ? -15.497 1.102 9.539 1.00 82.19 88 GLY A C 1
ATOM 731 O O . GLY A 1 88 ? -15.503 -0.054 9.124 1.00 82.19 88 GLY A O 1
ATOM 732 N N . LEU A 1 89 ? -14.606 2.002 9.117 1.00 91.62 89 LEU A N 1
ATOM 733 C CA . LEU A 1 89 ? -13.480 1.645 8.263 1.00 91.62 89 LEU A CA 1
ATOM 734 C C . LEU A 1 89 ? -12.430 0.862 9.055 1.00 91.62 89 LEU A C 1
ATOM 736 O O . LEU A 1 89 ? -12.234 1.089 10.249 1.00 91.62 89 LEU A O 1
ATOM 740 N N . SER A 1 90 ? -11.686 -0.011 8.373 1.00 93.31 90 SER A N 1
ATOM 741 C CA . SER A 1 90 ? -10.480 -0.597 8.962 1.00 93.31 90 SER A CA 1
ATOM 742 C C . SER A 1 90 ? -9.423 0.487 9.218 1.00 93.31 90 SER A C 1
ATOM 744 O O . SER A 1 90 ? -9.481 1.578 8.642 1.00 93.31 90 SER A O 1
ATOM 746 N N . LEU A 1 91 ? -8.399 0.202 10.033 1.00 95.06 91 LEU A N 1
ATOM 747 C CA . LEU A 1 91 ? -7.269 1.126 10.217 1.00 95.06 91 LEU A CA 1
ATOM 748 C C . LEU A 1 91 ? -6.628 1.510 8.871 1.00 95.06 91 LEU A C 1
ATOM 750 O O . LEU A 1 91 ? -6.277 2.668 8.655 1.00 95.06 91 LEU A O 1
ATOM 754 N N . VAL A 1 92 ? -6.492 0.543 7.958 1.00 94.69 92 VAL A N 1
ATOM 755 C CA . VAL A 1 92 ? -5.912 0.769 6.629 1.00 94.69 92 VAL A CA 1
ATOM 756 C C . VAL A 1 92 ? -6.798 1.699 5.811 1.00 94.69 92 VAL A C 1
ATOM 758 O O . VAL A 1 92 ? -6.299 2.693 5.293 1.00 94.69 92 VAL A O 1
ATOM 761 N N . ASP A 1 93 ? -8.099 1.426 5.746 1.00 94.12 93 ASP A N 1
ATOM 762 C CA . ASP A 1 93 ? -9.039 2.246 4.974 1.00 94.12 93 ASP A CA 1
ATOM 763 C C . ASP A 1 93 ? -9.181 3.654 5.570 1.00 94.12 93 ASP A C 1
ATOM 765 O O . ASP A 1 93 ? -9.275 4.633 4.834 1.00 94.12 93 ASP A O 1
ATOM 769 N N . THR A 1 94 ? -9.098 3.775 6.900 1.00 95.88 94 THR A N 1
ATOM 770 C CA . THR A 1 94 ? -9.056 5.064 7.607 1.00 95.88 94 THR A CA 1
ATOM 771 C C . THR A 1 94 ? -7.834 5.872 7.182 1.00 95.88 94 THR A C 1
ATOM 773 O O . THR A 1 94 ? -7.964 7.045 6.837 1.00 95.88 94 THR A O 1
ATOM 776 N N . LEU A 1 95 ? -6.650 5.244 7.164 1.00 96.44 95 LEU A N 1
ATOM 777 C CA . LEU A 1 95 ? -5.420 5.878 6.688 1.00 96.44 95 LEU A CA 1
ATOM 778 C C . LEU A 1 95 ? -5.554 6.290 5.218 1.00 96.44 95 LEU A C 1
ATOM 780 O O . LEU A 1 95 ? -5.260 7.438 4.898 1.00 96.44 95 LEU A O 1
ATOM 784 N N . GLU A 1 96 ? -6.028 5.404 4.334 1.00 94.25 96 GLU A N 1
ATOM 785 C CA . GLU A 1 96 ? -6.221 5.714 2.909 1.00 94.25 96 GLU A CA 1
ATOM 786 C C . GLU A 1 96 ? -7.196 6.886 2.689 1.00 94.25 96 GLU A C 1
ATOM 788 O O . GLU A 1 96 ? -6.969 7.712 1.800 1.00 94.25 96 GLU A O 1
ATOM 793 N N . ALA A 1 97 ? -8.259 6.983 3.495 1.00 93.25 97 ALA A N 1
ATOM 794 C CA . ALA A 1 97 ? -9.274 8.028 3.386 1.00 93.25 97 ALA A CA 1
ATOM 795 C C . ALA A 1 97 ? -8.726 9.426 3.710 1.00 93.25 97 ALA A C 1
ATOM 797 O O . ALA A 1 97 ? -9.070 10.391 3.023 1.00 93.25 97 ALA A O 1
ATOM 798 N N . ILE A 1 98 ? -7.857 9.542 4.719 1.00 95.12 98 ILE A N 1
ATOM 799 C CA . ILE A 1 98 ? -7.331 10.841 5.167 1.00 95.12 98 ILE A CA 1
ATOM 800 C C . ILE A 1 98 ? -5.989 11.212 4.525 1.00 95.12 98 ILE A C 1
ATOM 802 O O . ILE A 1 98 ? -5.653 12.393 4.483 1.00 95.12 98 ILE A O 1
ATOM 806 N N . LEU A 1 99 ? -5.233 10.250 3.983 1.00 94.12 99 LEU A N 1
ATOM 807 C CA . LEU A 1 99 ? -3.848 10.455 3.537 1.00 94.12 99 LEU A CA 1
ATOM 808 C C . LEU A 1 99 ? -3.667 11.599 2.527 1.00 94.12 99 LEU A C 1
ATOM 810 O O . LEU A 1 99 ? -2.668 12.313 2.586 1.00 94.12 99 LEU A O 1
ATOM 814 N N . ILE A 1 100 ? -4.609 11.759 1.594 1.00 91.00 100 ILE A N 1
ATOM 815 C CA . ILE A 1 100 ? -4.490 12.722 0.487 1.00 91.00 100 ILE A CA 1
ATOM 816 C C . ILE A 1 100 ? -4.573 14.165 0.981 1.00 91.00 100 ILE A C 1
ATOM 818 O O . ILE A 1 100 ? -3.798 15.010 0.539 1.00 91.00 100 ILE A O 1
ATOM 822 N N . ASN A 1 101 ? -5.503 14.436 1.897 1.00 92.19 101 ASN A N 1
ATOM 823 C CA . ASN A 1 101 ? -5.824 15.794 2.339 1.00 92.19 101 ASN A CA 1
ATOM 824 C C . ASN A 1 101 ? -5.215 16.124 3.710 1.00 92.19 101 ASN A C 1
ATOM 826 O O . ASN A 1 101 ? -4.999 17.291 4.024 1.00 92.19 101 ASN A O 1
ATOM 830 N N . TYR A 1 102 ? -4.913 15.102 4.515 1.00 95.12 102 TYR A N 1
ATOM 831 C CA . TYR A 1 102 ? -4.525 15.221 5.919 1.00 95.12 102 TYR A CA 1
ATOM 832 C C . TYR A 1 102 ? -3.356 14.277 6.259 1.00 95.12 102 TYR A C 1
ATOM 834 O O . TYR A 1 102 ? -3.410 13.485 7.198 1.00 95.12 102 TYR A O 1
ATOM 842 N N . GLU A 1 103 ? -2.260 14.359 5.493 1.00 93.06 103 GLU A N 1
ATOM 843 C CA . GLU A 1 103 ? -1.088 13.471 5.631 1.00 93.06 103 GLU A CA 1
ATOM 844 C C . GLU A 1 103 ? -0.484 13.472 7.051 1.00 93.06 103 GLU A C 1
ATOM 846 O O . GLU A 1 103 ? -0.082 12.425 7.554 1.00 93.06 103 GLU A O 1
ATOM 851 N N . LYS A 1 104 ? -0.463 14.624 7.737 1.00 95.19 104 LYS A N 1
ATOM 852 C CA . LYS A 1 104 ? 0.057 14.731 9.116 1.00 95.19 104 LYS A CA 1
ATOM 853 C C . LYS A 1 104 ? -0.792 13.953 10.126 1.00 95.19 104 LYS A C 1
ATOM 855 O O . LYS A 1 104 ? -0.251 13.352 11.057 1.00 95.19 104 LYS A O 1
ATOM 860 N N . ASP A 1 105 ? -2.109 13.962 9.947 1.00 96.69 105 ASP A N 1
ATOM 861 C CA . ASP A 1 105 ? -3.036 13.198 10.779 1.00 96.69 105 ASP A CA 1
ATOM 862 C C . ASP A 1 105 ? -2.911 11.699 10.491 1.00 96.69 105 ASP A C 1
ATOM 864 O O . ASP A 1 105 ? -2.870 10.904 11.428 1.00 96.69 105 ASP A O 1
ATOM 868 N N . ALA A 1 106 ? -2.722 11.317 9.222 1.00 96.25 106 ALA A N 1
ATOM 869 C CA . ALA A 1 106 ? -2.415 9.939 8.837 1.00 96.25 106 ALA A CA 1
ATOM 870 C C . ALA A 1 106 ? -1.114 9.431 9.482 1.00 96.25 106 ALA A C 1
ATOM 872 O O . ALA A 1 106 ? -1.085 8.342 10.053 1.00 96.25 106 ALA A O 1
ATOM 873 N N . ASP A 1 107 ? -0.047 10.237 9.457 1.00 95.44 107 ASP A N 1
ATOM 874 C CA . ASP A 1 107 ? 1.236 9.894 10.079 1.00 95.44 107 ASP A CA 1
ATOM 875 C C . ASP A 1 107 ? 1.118 9.755 11.606 1.00 95.44 107 ASP A C 1
ATOM 877 O O . ASP A 1 107 ? 1.788 8.912 12.208 1.00 95.44 107 ASP A O 1
ATOM 881 N N . THR A 1 108 ? 0.261 10.564 12.236 1.00 96.81 108 THR A N 1
ATOM 882 C CA . THR A 1 108 ? -0.030 10.479 13.676 1.00 96.81 108 THR A CA 1
ATOM 883 C C . THR A 1 108 ? -0.808 9.206 13.994 1.00 96.81 108 THR A C 1
ATOM 885 O O . THR A 1 108 ? -0.377 8.430 14.842 1.00 96.81 108 THR A O 1
ATOM 888 N N . LEU A 1 109 ? -1.881 8.922 13.248 1.00 96.81 109 LEU A N 1
ATOM 889 C CA . LEU A 1 109 ? -2.670 7.698 13.402 1.00 96.81 109 LEU A CA 1
ATOM 890 C C . LEU A 1 109 ? -1.807 6.443 13.193 1.00 96.81 109 LEU A C 1
ATOM 892 O O . LEU A 1 109 ? -1.888 5.486 13.961 1.00 96.81 109 LEU A O 1
ATOM 896 N N . ARG A 1 110 ? -0.907 6.466 12.203 1.00 95.75 110 ARG A N 1
ATOM 897 C CA . ARG A 1 110 ? 0.076 5.401 11.974 1.00 95.75 110 ARG A CA 1
ATOM 898 C C . ARG A 1 110 ? 0.950 5.141 13.205 1.00 95.75 110 ARG A C 1
ATOM 900 O O . ARG A 1 110 ? 1.206 3.979 13.524 1.00 95.75 110 ARG A O 1
ATOM 907 N N . LYS A 1 111 ? 1.433 6.197 13.869 1.00 96.00 111 LYS A N 1
ATOM 908 C CA . LYS A 1 111 ? 2.260 6.081 15.082 1.00 96.00 111 LYS A CA 1
ATOM 909 C C . LYS A 1 111 ? 1.445 5.568 16.262 1.00 96.00 111 LYS A C 1
ATOM 911 O O . LYS A 1 111 ? 1.906 4.669 16.952 1.00 96.00 111 LYS A O 1
ATOM 916 N N . ASP A 1 112 ? 0.227 6.073 16.441 1.00 95.38 112 ASP A N 1
ATOM 917 C CA . ASP A 1 112 ? -0.666 5.662 17.526 1.00 95.38 112 ASP A CA 1
ATOM 918 C C . ASP A 1 112 ? -0.931 4.149 17.507 1.00 95.38 112 ASP A C 1
ATOM 920 O O . ASP A 1 112 ? -0.935 3.508 18.562 1.00 95.38 112 ASP A O 1
ATOM 924 N N . PHE A 1 113 ? -1.102 3.570 16.317 1.00 95.44 113 PHE A N 1
ATOM 925 C CA . PHE A 1 113 ? -1.336 2.136 16.118 1.00 95.44 113 PHE A CA 1
ATOM 926 C C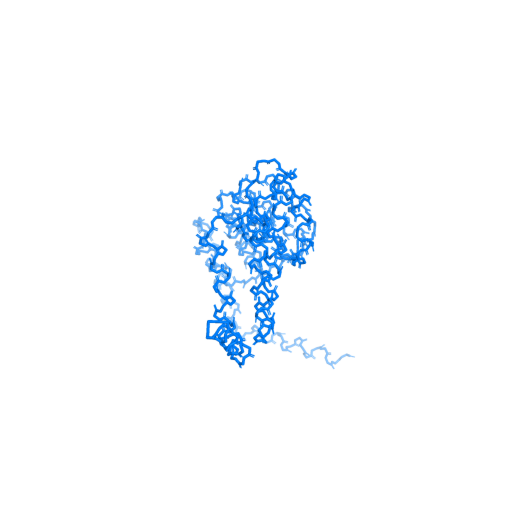 . PHE A 1 113 ? -0.059 1.326 15.852 1.00 95.44 113 PHE A C 1
ATOM 928 O O . PHE A 1 113 ? -0.143 0.165 15.463 1.00 95.44 113 PHE A O 1
ATOM 935 N N . ASN A 1 114 ? 1.127 1.915 16.051 1.00 94.81 114 ASN A N 1
ATOM 936 C CA . ASN A 1 114 ? 2.423 1.251 15.868 1.00 94.81 114 ASN A CA 1
ATOM 937 C C . ASN A 1 114 ? 2.570 0.530 14.515 1.00 94.81 114 ASN A C 1
ATOM 939 O O . ASN A 1 114 ? 3.225 -0.511 14.410 1.00 94.81 114 ASN A O 1
ATOM 943 N N . LEU A 1 115 ? 1.969 1.070 13.451 1.00 94.25 115 LEU A N 1
ATOM 944 C CA . LEU A 1 115 ? 1.996 0.403 12.157 1.00 94.25 115 LEU A CA 1
ATOM 945 C C . LEU A 1 115 ? 3.422 0.439 11.591 1.00 94.25 115 LEU A C 1
ATOM 947 O O . LEU A 1 115 ? 4.058 1.496 11.509 1.00 94.25 115 LEU A O 1
ATOM 951 N N . ASN A 1 116 ? 3.929 -0.723 11.181 1.00 93.19 116 ASN A N 1
ATOM 952 C CA . ASN A 1 116 ? 5.275 -0.863 10.626 1.00 93.19 116 ASN A CA 1
ATOM 953 C C . ASN A 1 116 ? 5.480 0.081 9.424 1.00 93.19 116 ASN A C 1
ATOM 955 O O . ASN A 1 116 ? 4.624 0.154 8.538 1.00 93.19 116 ASN A O 1
ATOM 959 N N . ASP A 1 117 ? 6.635 0.754 9.362 1.00 91.12 117 ASP A N 1
ATOM 960 C CA . ASP A 1 117 ? 6.996 1.650 8.257 1.00 91.12 117 ASP A CA 1
ATOM 961 C C . ASP A 1 117 ? 6.838 0.978 6.894 1.00 91.12 117 ASP A C 1
ATOM 963 O O . ASP A 1 117 ? 6.214 1.550 6.005 1.00 91.12 117 ASP A O 1
ATOM 967 N N . LYS A 1 118 ? 7.305 -0.265 6.721 1.00 92.94 118 LYS A N 1
ATOM 968 C CA . LYS A 1 118 ? 7.168 -0.970 5.435 1.00 92.94 118 LYS A CA 1
ATOM 969 C C . LYS A 1 118 ? 5.703 -1.084 5.006 1.00 92.94 118 LYS A C 1
ATOM 971 O O . LYS A 1 118 ? 5.382 -0.821 3.850 1.00 92.94 118 LYS A O 1
ATOM 976 N N . ARG A 1 119 ? 4.811 -1.442 5.938 1.00 93.50 119 ARG A N 1
ATOM 977 C CA . ARG A 1 119 ? 3.366 -1.565 5.683 1.00 93.50 119 ARG A CA 1
ATOM 978 C C . ARG A 1 119 ? 2.766 -0.207 5.335 1.00 93.50 119 ARG A C 1
ATOM 980 O O . ARG A 1 119 ? 1.994 -0.110 4.388 1.00 93.50 119 ARG A O 1
ATOM 987 N N . TYR A 1 120 ? 3.150 0.836 6.063 1.00 94.75 120 TYR A N 1
ATOM 988 C CA . TYR A 1 120 ? 2.641 2.177 5.823 1.00 94.75 120 TYR A CA 1
ATOM 989 C C . TYR A 1 120 ? 3.073 2.737 4.463 1.00 94.75 120 TYR A C 1
ATOM 991 O O . TYR A 1 120 ? 2.251 3.304 3.752 1.00 94.75 120 TYR A O 1
ATOM 999 N N . TRP A 1 121 ? 4.316 2.499 4.037 1.00 94.69 121 TRP A N 1
ATOM 1000 C CA . TRP A 1 121 ? 4.774 2.873 2.696 1.00 94.69 121 TRP A CA 1
ATOM 1001 C C . TRP A 1 121 ? 3.936 2.218 1.593 1.00 94.69 121 TRP A C 1
ATOM 1003 O O . TRP A 1 121 ? 3.527 2.907 0.660 1.00 94.69 121 TRP A O 1
ATOM 1013 N N . TRP A 1 122 ? 3.613 0.926 1.724 1.00 94.12 122 TRP A N 1
ATOM 1014 C CA . TRP A 1 122 ? 2.701 0.251 0.797 1.00 94.12 122 TRP A CA 1
ATOM 1015 C C . TRP A 1 122 ? 1.327 0.922 0.751 1.00 94.12 122 TRP A C 1
ATOM 1017 O O . TRP A 1 122 ? 0.835 1.205 -0.339 1.00 94.12 122 TRP A O 1
ATOM 1027 N N . ILE A 1 123 ? 0.737 1.224 1.912 1.00 94.75 123 ILE A N 1
ATOM 1028 C CA . ILE A 1 123 ? -0.561 1.912 1.994 1.00 94.75 123 ILE A CA 1
ATOM 1029 C C . ILE A 1 123 ? -0.490 3.265 1.283 1.00 94.75 123 ILE A C 1
ATOM 1031 O O . ILE A 1 123 ? -1.348 3.554 0.456 1.00 94.75 123 ILE A O 1
ATOM 1035 N N . LYS A 1 124 ? 0.559 4.062 1.523 1.00 95.19 124 LYS A N 1
ATOM 1036 C CA . LYS A 1 124 ? 0.715 5.374 0.880 1.00 95.19 124 LYS A CA 1
ATOM 1037 C C . LYS A 1 124 ? 0.772 5.279 -0.638 1.00 95.19 124 LYS A C 1
ATOM 1039 O O . LYS A 1 124 ? 0.056 5.999 -1.326 1.00 95.19 124 LYS A O 1
ATOM 1044 N N . ILE A 1 125 ? 1.583 4.362 -1.161 1.00 94.94 125 ILE A N 1
ATOM 1045 C CA . ILE A 1 125 ? 1.733 4.160 -2.607 1.00 94.94 125 ILE A CA 1
ATOM 1046 C C . ILE A 1 125 ? 0.397 3.762 -3.242 1.00 94.94 125 ILE A C 1
ATOM 1048 O O . ILE A 1 125 ? -0.003 4.345 -4.250 1.00 94.94 125 ILE A O 1
ATOM 1052 N N . GLN A 1 126 ? -0.315 2.804 -2.640 1.00 93.62 126 GLN A N 1
ATOM 1053 C CA . GLN A 1 126 ? -1.613 2.356 -3.149 1.00 93.62 126 GLN A CA 1
ATOM 1054 C C . GLN A 1 126 ? -2.669 3.463 -3.045 1.00 93.62 126 GLN A C 1
ATOM 1056 O O . GLN A 1 126 ? -3.412 3.672 -3.999 1.00 93.62 126 GLN A O 1
ATOM 1061 N N . ALA A 1 127 ? -2.714 4.204 -1.935 1.00 93.94 127 ALA A N 1
ATOM 1062 C CA . ALA A 1 127 ? -3.657 5.299 -1.725 1.00 93.94 127 ALA A CA 1
ATOM 1063 C C . ALA A 1 127 ? -3.462 6.429 -2.745 1.00 93.94 127 ALA A C 1
ATOM 1065 O O . ALA A 1 127 ? -4.422 6.821 -3.412 1.00 93.94 127 ALA A O 1
ATOM 1066 N N . TYR A 1 128 ? -2.224 6.907 -2.931 1.00 94.69 128 TYR A N 1
ATOM 1067 C CA . TYR A 1 128 ? -1.930 7.937 -3.931 1.00 94.69 128 TYR A CA 1
ATOM 1068 C C . TYR A 1 128 ? -2.285 7.463 -5.343 1.00 94.69 128 TYR A C 1
ATOM 1070 O O . TYR A 1 128 ? -2.875 8.222 -6.110 1.00 94.69 128 TYR A O 1
ATOM 1078 N N . ALA A 1 129 ? -2.003 6.200 -5.678 1.00 93.50 129 ALA A N 1
ATOM 1079 C CA . ALA A 1 129 ? -2.362 5.640 -6.976 1.00 93.50 129 ALA A CA 1
ATOM 1080 C C . ALA A 1 129 ? -3.886 5.547 -7.179 1.00 93.50 129 ALA A C 1
ATOM 1082 O O . ALA A 1 129 ? -4.405 6.048 -8.177 1.00 93.50 129 ALA A O 1
ATOM 1083 N N . LYS A 1 130 ? -4.624 4.976 -6.214 1.00 92.00 130 LYS A N 1
ATOM 1084 C CA . LYS A 1 130 ? -6.095 4.848 -6.244 1.00 92.00 130 LYS A CA 1
ATOM 1085 C C . LYS A 1 130 ? -6.793 6.203 -6.388 1.00 92.00 130 LYS A C 1
ATOM 1087 O O . LYS A 1 130 ? -7.805 6.306 -7.075 1.00 92.00 130 LYS A O 1
ATOM 1092 N N . LYS A 1 131 ? -6.261 7.241 -5.739 1.00 91.44 131 LYS A N 1
ATOM 1093 C CA . LYS A 1 131 ? -6.821 8.604 -5.738 1.00 91.44 131 LYS A CA 1
ATOM 1094 C C . LYS A 1 131 ? -6.277 9.487 -6.861 1.00 91.44 131 LYS A C 1
ATOM 1096 O O . LYS A 1 131 ? -6.565 10.677 -6.895 1.00 91.44 131 LYS A O 1
ATOM 1101 N N . ASN A 1 132 ? -5.506 8.915 -7.784 1.00 92.31 132 ASN A N 1
ATOM 1102 C CA . ASN A 1 132 ? -4.848 9.627 -8.871 1.00 92.31 132 ASN A CA 1
ATOM 1103 C C . ASN A 1 132 ? -3.964 10.817 -8.433 1.00 92.31 132 ASN A C 1
ATOM 1105 O O . ASN A 1 132 ? -3.789 11.786 -9.172 1.00 92.31 132 ASN A O 1
ATOM 1109 N N . ALA A 1 133 ? -3.361 10.738 -7.251 1.00 93.06 133 ALA A N 1
ATOM 1110 C CA . ALA A 1 133 ? -2.541 11.792 -6.674 1.00 93.06 133 ALA A CA 1
ATOM 1111 C C . ALA A 1 133 ? -1.046 11.629 -7.009 1.00 93.06 133 ALA A C 1
ATOM 1113 O O . ALA A 1 133 ? -0.188 11.429 -6.149 1.00 93.06 133 ALA A O 1
ATOM 1114 N N . TRP A 1 134 ? -0.717 11.715 -8.297 1.00 91.81 134 TRP A N 1
ATOM 1115 C CA . TRP A 1 134 ? 0.625 11.407 -8.821 1.00 91.81 134 TRP A CA 1
ATOM 1116 C C . TRP A 1 134 ? 1.699 12.395 -8.394 1.00 91.81 134 TRP A C 1
ATOM 1118 O O . TRP A 1 134 ? 2.823 11.988 -8.123 1.00 91.81 134 TRP A O 1
ATOM 1128 N N . ALA A 1 135 ? 1.345 13.673 -8.256 1.00 91.38 135 ALA A N 1
ATOM 1129 C CA . ALA A 1 135 ? 2.259 14.681 -7.729 1.00 91.38 135 ALA A CA 1
ATOM 1130 C C . ALA A 1 135 ? 2.721 14.332 -6.302 1.00 91.38 135 ALA A C 1
ATOM 1132 O O . ALA A 1 135 ? 3.912 14.396 -6.002 1.00 91.38 135 ALA A O 1
ATOM 1133 N N . GLN A 1 136 ? 1.793 13.881 -5.450 1.00 92.69 136 GLN A N 1
ATOM 1134 C CA . GLN A 1 136 ? 2.102 13.437 -4.090 1.00 92.69 136 GLN A CA 1
ATOM 1135 C C . GLN A 1 136 ? 2.920 12.141 -4.098 1.00 92.69 136 GLN A C 1
ATOM 1137 O O . GLN A 1 136 ? 3.876 12.027 -3.337 1.00 92.69 136 GLN A O 1
ATOM 1142 N N . LEU A 1 137 ? 2.611 11.193 -4.993 1.00 93.31 137 LEU A N 1
ATOM 1143 C CA . LEU A 1 137 ? 3.397 9.965 -5.146 1.00 93.31 137 LEU A CA 1
ATOM 1144 C C . LEU A 1 137 ? 4.849 10.254 -5.566 1.00 93.31 137 LEU A C 1
ATOM 1146 O O . LEU A 1 137 ? 5.778 9.651 -5.026 1.00 93.31 137 LEU A O 1
ATOM 1150 N N . LEU A 1 138 ? 5.053 11.179 -6.507 1.00 90.06 138 LEU A N 1
ATOM 1151 C CA . LEU A 1 138 ? 6.380 11.596 -6.966 1.00 90.06 138 LEU A CA 1
ATOM 1152 C C . LEU A 1 138 ? 7.172 12.284 -5.865 1.00 90.06 138 LEU A C 1
ATOM 1154 O O . LEU A 1 138 ? 8.341 11.957 -5.672 1.00 90.06 138 LEU A O 1
ATOM 1158 N N . GLU A 1 139 ? 6.540 13.201 -5.134 1.00 90.62 139 GLU A N 1
ATOM 1159 C CA . GLU A 1 139 ? 7.162 13.862 -3.989 1.00 90.62 139 GLU A CA 1
ATOM 1160 C C . GLU A 1 139 ? 7.525 12.847 -2.902 1.00 90.62 139 GLU A C 1
ATOM 1162 O O . GLU A 1 139 ? 8.649 12.831 -2.399 1.00 90.62 139 GLU A O 1
ATOM 1167 N N . PHE A 1 140 ? 6.615 11.919 -2.605 1.00 90.94 140 PHE A N 1
ATOM 1168 C CA . PHE A 1 140 ? 6.848 10.846 -1.649 1.00 90.94 140 PHE A CA 1
ATOM 1169 C C . PHE A 1 140 ? 8.038 9.966 -2.053 1.00 90.94 140 PHE A C 1
ATOM 1171 O O . PHE A 1 140 ? 8.884 9.646 -1.216 1.00 90.94 140 PHE A O 1
ATOM 1178 N N . GLY A 1 141 ? 8.151 9.638 -3.340 1.00 87.56 141 GLY A N 1
ATOM 1179 C CA . GLY A 1 141 ? 9.260 8.861 -3.879 1.00 87.56 141 GLY A CA 1
ATOM 1180 C C . GLY A 1 141 ? 10.574 9.630 -4.042 1.00 87.56 141 GLY A C 1
ATOM 1181 O O . GLY A 1 141 ? 11.572 9.009 -4.380 1.00 87.56 141 GLY A O 1
ATOM 1182 N N . LYS A 1 142 ? 10.652 10.944 -3.787 1.00 84.56 142 LYS A N 1
ATOM 1183 C CA . LYS A 1 142 ? 11.956 11.639 -3.707 1.00 84.56 142 LYS A CA 1
ATOM 1184 C C . LYS A 1 142 ? 12.737 11.269 -2.449 1.00 84.56 142 LYS A C 1
ATOM 1186 O O . LYS A 1 142 ? 13.948 11.475 -2.406 1.00 84.56 142 LYS A O 1
ATOM 1191 N N . LYS A 1 143 ? 12.064 10.745 -1.420 1.00 77.44 143 LYS A N 1
ATOM 1192 C CA . LYS A 1 143 ? 12.687 10.410 -0.138 1.00 77.44 143 LYS A CA 1
ATOM 1193 C C . LYS A 1 143 ? 13.739 9.307 -0.357 1.00 77.44 143 LYS A C 1
ATOM 1195 O O . LYS A 1 143 ? 13.362 8.191 -0.714 1.00 77.44 143 LYS A O 1
ATOM 1200 N N . PRO A 1 144 ? 15.037 9.564 -0.097 1.00 60.22 144 PRO A N 1
ATOM 1201 C CA . PRO A 1 144 ? 16.147 8.689 -0.505 1.00 60.22 144 PRO A CA 1
ATOM 1202 C C . PRO A 1 144 ? 16.240 7.352 0.259 1.00 60.22 144 PRO A C 1
ATOM 1204 O O . PRO A 1 144 ? 17.229 6.635 0.162 1.00 60.22 144 PRO A O 1
ATOM 1207 N N . ALA A 1 145 ? 15.209 6.975 1.016 1.00 67.44 145 ALA A N 1
ATOM 1208 C CA . ALA A 1 145 ? 15.221 5.815 1.892 1.00 67.44 145 ALA A CA 1
ATOM 1209 C C . ALA A 1 145 ? 13.880 5.068 1.903 1.00 67.44 145 ALA A C 1
ATOM 1211 O O . ALA A 1 145 ? 13.392 4.715 2.973 1.00 67.44 145 ALA A O 1
ATOM 1212 N N . SER A 1 146 ? 13.292 4.770 0.735 1.00 79.31 146 SER A N 1
ATOM 1213 C CA . SER A 1 146 ? 12.185 3.801 0.703 1.00 79.31 146 SER A CA 1
ATOM 1214 C C . SER A 1 146 ? 12.643 2.478 1.342 1.00 79.31 146 SER A C 1
ATOM 1216 O O . SER A 1 146 ? 13.624 1.886 0.866 1.00 79.31 146 SER A O 1
ATOM 1218 N N . PRO A 1 147 ? 11.992 2.000 2.422 1.00 83.69 147 PRO A N 1
ATOM 1219 C CA . PRO A 1 147 ? 12.326 0.736 3.074 1.00 83.69 147 PRO A CA 1
ATOM 1220 C C . PRO A 1 147 ? 11.829 -0.477 2.274 1.00 83.69 147 PRO A C 1
ATOM 1222 O O . PRO A 1 147 ? 12.159 -1.610 2.621 1.00 83.69 147 PRO A O 1
ATOM 1225 N N . ILE A 1 148 ? 11.034 -0.238 1.225 1.00 88.00 148 ILE A N 1
ATOM 1226 C CA . ILE A 1 148 ? 10.457 -1.250 0.328 1.00 88.00 148 ILE A CA 1
ATOM 1227 C C . ILE A 1 148 ? 10.988 -1.137 -1.111 1.00 88.00 148 ILE A C 1
ATOM 1229 O O . ILE A 1 148 ? 10.506 -1.834 -1.996 1.00 88.00 148 ILE A O 1
ATOM 1233 N N . GLY A 1 149 ? 11.970 -0.260 -1.355 1.00 87.44 149 GLY A N 1
ATOM 1234 C CA . GLY A 1 149 ? 12.494 0.011 -2.696 1.00 87.44 149 GLY A CA 1
ATOM 1235 C C . GLY A 1 149 ? 11.528 0.815 -3.575 1.00 87.44 149 GLY A C 1
ATOM 1236 O O . GLY A 1 149 ? 10.583 1.434 -3.077 1.00 87.44 149 GLY A O 1
ATOM 1237 N N . TYR A 1 150 ? 11.797 0.833 -4.881 1.00 89.06 150 TYR A N 1
ATOM 1238 C CA . TYR A 1 150 ? 11.020 1.589 -5.873 1.00 89.06 150 TYR A CA 1
ATOM 1239 C C . TYR A 1 150 ? 10.129 0.719 -6.764 1.00 89.06 150 TYR A C 1
ATOM 1241 O O . TYR A 1 150 ? 9.228 1.248 -7.408 1.00 89.06 150 TYR A O 1
ATOM 1249 N N . GLU A 1 151 ? 10.310 -0.603 -6.763 1.00 88.12 151 GLU A N 1
ATOM 1250 C CA . GLU A 1 151 ? 9.449 -1.526 -7.515 1.00 88.12 151 GLU A CA 1
ATOM 1251 C C . GLU A 1 151 ? 7.948 -1.336 -7.210 1.00 88.12 151 GLU A C 1
ATOM 1253 O O . GLU A 1 151 ? 7.177 -1.207 -8.160 1.00 88.12 151 GLU A O 1
ATOM 1258 N N . PRO A 1 152 ? 7.514 -1.150 -5.944 1.00 92.12 152 PRO A N 1
ATOM 1259 C CA . PRO A 1 152 ? 6.110 -0.861 -5.639 1.00 92.12 152 PRO A CA 1
ATOM 1260 C C . PRO A 1 152 ? 5.562 0.406 -6.312 1.00 92.12 152 PRO A C 1
ATOM 1262 O O . PRO A 1 152 ? 4.389 0.444 -6.686 1.00 92.12 152 PRO A O 1
ATOM 1265 N N . PHE A 1 153 ? 6.398 1.439 -6.474 1.00 92.75 153 PHE A N 1
ATOM 1266 C CA . PHE A 1 153 ? 6.035 2.682 -7.162 1.00 92.75 153 PHE A CA 1
ATOM 1267 C C . PHE A 1 153 ? 5.868 2.442 -8.666 1.00 92.75 153 PHE A C 1
ATOM 1269 O O . PHE A 1 153 ? 4.911 2.910 -9.276 1.00 92.75 153 PHE A O 1
ATOM 1276 N N . ILE A 1 154 ? 6.779 1.668 -9.254 1.00 91.94 154 ILE A N 1
ATOM 1277 C CA . ILE A 1 154 ? 6.760 1.312 -10.674 1.00 91.94 154 ILE A CA 1
ATOM 1278 C C . ILE A 1 154 ? 5.515 0.475 -10.990 1.00 91.94 154 ILE A C 1
ATOM 1280 O O . ILE A 1 154 ? 4.782 0.789 -11.929 1.00 91.94 154 ILE A O 1
ATOM 1284 N N . ASP A 1 155 ? 5.213 -0.529 -10.164 1.00 92.94 155 ASP A N 1
ATOM 1285 C CA . ASP A 1 155 ? 4.067 -1.416 -10.361 1.00 92.94 155 ASP A CA 1
ATOM 1286 C C . ASP A 1 155 ? 2.722 -0.666 -10.298 1.00 92.94 155 ASP A C 1
ATOM 1288 O O . ASP A 1 155 ? 1.814 -0.965 -11.080 1.00 92.94 155 ASP A O 1
ATOM 1292 N N . VAL A 1 156 ? 2.550 0.326 -9.406 1.00 95.00 156 VAL A N 1
ATOM 1293 C CA . VAL A 1 156 ? 1.326 1.156 -9.428 1.00 95.00 156 VAL A CA 1
ATOM 1294 C C . VAL A 1 156 ? 1.252 2.045 -10.664 1.00 95.00 156 VAL A C 1
ATOM 1296 O O . VAL A 1 156 ? 0.176 2.170 -11.245 1.00 95.00 156 VAL A O 1
ATOM 1299 N N . CYS A 1 157 ? 2.371 2.617 -11.109 1.00 94.12 157 CYS A N 1
ATOM 1300 C CA . CYS A 1 157 ? 2.404 3.434 -12.318 1.00 94.12 157 CYS A CA 1
ATOM 1301 C C . CYS A 1 157 ? 2.031 2.617 -13.563 1.00 94.12 157 CYS A C 1
ATOM 1303 O O . CYS A 1 157 ? 1.217 3.075 -14.364 1.00 94.12 157 CYS A O 1
ATOM 1305 N N . ILE A 1 158 ? 2.542 1.388 -13.688 1.00 92.81 158 ILE A N 1
ATOM 1306 C CA . ILE A 1 158 ? 2.208 0.474 -14.791 1.00 92.81 158 ILE A CA 1
ATOM 1307 C C . ILE A 1 158 ? 0.727 0.087 -14.752 1.00 92.81 158 ILE A C 1
ATOM 1309 O O . ILE A 1 158 ? 0.049 0.174 -15.776 1.00 92.81 158 ILE A O 1
ATOM 1313 N N . ARG A 1 159 ? 0.195 -0.294 -13.579 1.00 93.31 159 ARG A N 1
ATOM 1314 C CA . ARG A 1 159 ? -1.232 -0.644 -13.433 1.00 93.31 159 ARG A CA 1
ATOM 1315 C C . ARG A 1 159 ? -2.161 0.513 -13.792 1.00 93.31 159 ARG A C 1
ATOM 1317 O O . ARG A 1 159 ? -3.254 0.276 -14.292 1.00 93.31 159 ARG A O 1
ATOM 1324 N N . SER A 1 160 ? -1.722 1.750 -13.579 1.00 92.62 160 SER A N 1
ATOM 1325 C CA . SER A 1 160 ? -2.452 2.957 -13.976 1.00 92.62 160 SER A CA 1
ATOM 1326 C C . SER A 1 160 ? -2.066 3.496 -15.362 1.00 92.62 160 SER A C 1
ATOM 1328 O O . SER A 1 160 ? -2.362 4.653 -15.649 1.00 92.62 160 SER A O 1
ATOM 1330 N N . GLN A 1 161 ? -1.391 2.696 -16.200 1.00 91.50 161 GLN A N 1
ATOM 1331 C CA . GLN A 1 161 ? -0.975 3.043 -17.569 1.00 91.50 161 GLN A CA 1
ATOM 1332 C C . GLN A 1 161 ? -0.135 4.332 -17.683 1.00 91.50 161 GLN A C 1
ATOM 1334 O O . GLN A 1 161 ? -0.106 4.985 -18.723 1.00 91.50 161 GLN A O 1
ATOM 1339 N N . ARG A 1 162 ? 0.605 4.692 -16.629 1.00 91.81 162 ARG A N 1
ATOM 1340 C CA . ARG A 1 162 ? 1.546 5.820 -16.615 1.00 91.81 162 ARG A CA 1
ATOM 1341 C C . ARG A 1 162 ? 2.982 5.338 -16.713 1.00 91.81 162 ARG A C 1
ATOM 1343 O O . ARG A 1 162 ? 3.720 5.310 -15.729 1.00 91.81 162 ARG A O 1
ATOM 1350 N N . LEU A 1 163 ? 3.377 4.976 -17.927 1.00 90.06 163 LEU A N 1
ATOM 1351 C CA . LEU A 1 163 ? 4.728 4.486 -18.199 1.00 90.06 163 LEU A CA 1
ATOM 1352 C C . LEU A 1 163 ? 5.801 5.555 -17.959 1.00 90.06 163 LEU A C 1
ATOM 1354 O O . LEU A 1 163 ? 6.882 5.223 -17.487 1.00 90.06 163 LEU A O 1
ATOM 1358 N N . ASP A 1 164 ? 5.506 6.833 -18.196 1.00 90.00 164 ASP A N 1
ATOM 1359 C CA . ASP A 1 164 ? 6.504 7.899 -18.033 1.00 90.00 164 ASP A CA 1
ATOM 1360 C C . ASP A 1 164 ? 6.869 8.139 -16.564 1.00 90.00 164 ASP A C 1
ATOM 1362 O O . ASP A 1 164 ? 8.042 8.300 -16.227 1.00 90.00 164 ASP A O 1
ATOM 1366 N N . GLU A 1 165 ? 5.886 8.072 -15.661 1.00 90.56 165 GLU A N 1
ATOM 1367 C CA . GLU A 1 165 ? 6.161 8.124 -14.220 1.00 90.56 165 GLU A CA 1
ATOM 1368 C C . GLU A 1 165 ? 6.854 6.847 -13.737 1.00 90.56 165 GLU A C 1
ATOM 1370 O O . GLU A 1 165 ? 7.757 6.912 -12.903 1.00 90.56 165 GLU A O 1
ATOM 1375 N N . ALA A 1 166 ? 6.496 5.689 -14.304 1.00 91.94 166 ALA A N 1
ATOM 1376 C CA . ALA A 1 166 ? 7.176 4.432 -14.010 1.00 91.94 166 ALA A CA 1
ATOM 1377 C C . ALA A 1 166 ? 8.673 4.503 -14.372 1.00 91.94 166 ALA A C 1
ATOM 1379 O O . ALA A 1 166 ? 9.517 4.103 -13.570 1.00 91.94 166 ALA A O 1
ATOM 1380 N N . ARG A 1 167 ? 9.010 5.081 -15.534 1.00 91.31 167 ARG A N 1
ATOM 1381 C CA . ARG A 1 167 ? 10.395 5.306 -15.978 1.00 91.31 167 ARG A CA 1
ATOM 1382 C C . ARG A 1 167 ? 11.165 6.230 -15.034 1.00 91.31 167 ARG A C 1
ATOM 1384 O O . ARG A 1 167 ? 12.258 5.882 -14.604 1.00 91.31 167 ARG A O 1
ATOM 1391 N N . ARG A 1 168 ? 10.559 7.334 -14.587 1.00 89.25 168 ARG A N 1
ATOM 1392 C CA . ARG A 1 168 ? 11.182 8.238 -13.597 1.00 89.25 168 ARG A CA 1
ATOM 1393 C C . ARG A 1 168 ? 11.494 7.549 -12.268 1.00 89.25 168 ARG A C 1
ATOM 1395 O O . ARG A 1 168 ? 12.512 7.843 -11.637 1.00 89.25 168 ARG A O 1
ATOM 1402 N N . PHE A 1 169 ? 10.617 6.656 -11.806 1.00 88.88 169 PHE A N 1
ATOM 1403 C CA . PHE A 1 169 ? 10.888 5.866 -10.603 1.00 88.88 169 PHE A CA 1
ATOM 1404 C C . PHE A 1 169 ? 11.960 4.801 -10.831 1.00 88.88 169 PHE A C 1
ATOM 1406 O O . PHE A 1 169 ? 12.733 4.541 -9.909 1.00 88.88 169 PHE A O 1
ATOM 1413 N N . LEU A 1 170 ? 12.046 4.227 -12.033 1.00 89.25 170 LEU A N 1
ATOM 1414 C CA . LEU A 1 170 ? 13.122 3.310 -12.399 1.00 89.25 170 LEU A CA 1
ATOM 1415 C C . LEU A 1 170 ? 14.484 4.006 -12.371 1.00 89.25 170 LEU A C 1
ATOM 1417 O O . LEU A 1 170 ? 15.384 3.512 -11.695 1.00 89.25 170 LEU A O 1
ATOM 1421 N N . ASP A 1 171 ? 14.607 5.185 -12.981 1.00 87.38 171 ASP A N 1
ATOM 1422 C CA . ASP A 1 171 ? 15.844 5.974 -12.946 1.00 87.38 171 ASP A CA 1
ATOM 1423 C C . ASP A 1 171 ? 16.283 6.228 -11.500 1.00 87.38 171 ASP A C 1
ATOM 1425 O O . ASP A 1 171 ? 17.420 5.962 -11.110 1.00 87.38 171 ASP A O 1
ATOM 1429 N N . ARG A 1 172 ? 15.345 6.649 -10.643 1.00 83.81 172 ARG A N 1
ATOM 1430 C CA . ARG A 1 172 ? 15.625 6.857 -9.216 1.00 83.81 172 ARG A CA 1
ATOM 1431 C C . ARG A 1 172 ? 16.019 5.566 -8.493 1.00 83.81 172 ARG A C 1
ATOM 1433 O O . ARG A 1 172 ? 16.875 5.605 -7.608 1.00 83.81 172 ARG A O 1
ATOM 1440 N N . SER A 1 173 ? 15.420 4.434 -8.857 1.00 81.19 173 SER A N 1
ATOM 1441 C CA . SER A 1 173 ? 15.785 3.125 -8.315 1.00 81.19 173 SER A CA 1
ATOM 1442 C C . SER A 1 173 ? 17.235 2.767 -8.620 1.00 81.19 173 SER A C 1
ATOM 1444 O O . SER A 1 173 ? 17.922 2.247 -7.740 1.00 81.19 173 SER A O 1
ATOM 1446 N N . ILE A 1 174 ? 17.694 3.077 -9.835 1.00 80.50 174 ILE A N 1
ATOM 1447 C CA . ILE A 1 174 ? 19.073 2.857 -10.281 1.00 80.50 174 ILE A CA 1
ATOM 1448 C C . ILE A 1 174 ? 2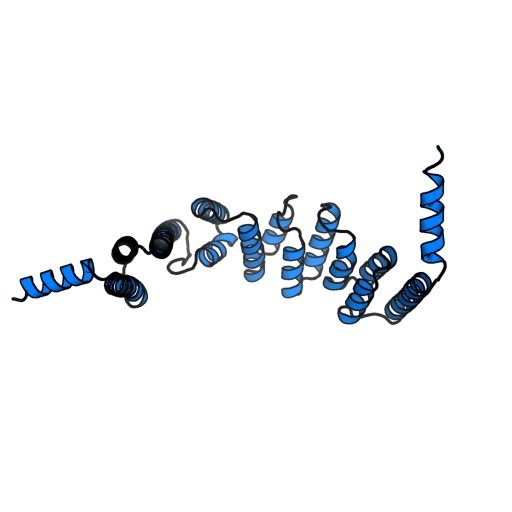0.029 3.750 -9.478 1.00 80.50 174 ILE A C 1
ATOM 1450 O O . ILE A 1 174 ? 21.001 3.251 -8.916 1.00 80.50 174 ILE A O 1
ATOM 1454 N N . TYR A 1 175 ? 19.721 5.043 -9.327 1.00 74.81 175 TYR A N 1
ATOM 1455 C CA . TYR A 1 175 ? 20.566 5.975 -8.562 1.00 74.81 175 TYR A CA 1
ATOM 1456 C C . TYR A 1 175 ? 20.656 5.659 -7.064 1.00 74.81 175 TYR A C 1
ATOM 1458 O O . TYR A 1 175 ? 21.638 6.009 -6.416 1.00 74.81 175 TYR A O 1
ATOM 1466 N N . SER A 1 176 ? 19.634 5.022 -6.488 1.00 69.25 176 SER A N 1
ATOM 1467 C CA . SER A 1 176 ? 19.593 4.717 -5.055 1.00 69.25 176 SER A CA 1
ATOM 1468 C C . SER A 1 176 ? 20.415 3.478 -4.658 1.00 69.25 176 SER A C 1
ATOM 1470 O O . SER A 1 176 ? 20.447 3.165 -3.466 1.00 69.25 176 SER A O 1
ATOM 1472 N N . SER A 1 177 ? 21.018 2.749 -5.609 1.00 64.25 177 SER A N 1
ATOM 1473 C CA . SER A 1 177 ? 21.830 1.531 -5.393 1.00 64.25 177 SER A CA 1
ATOM 1474 C C . SER A 1 177 ? 21.168 0.426 -4.548 1.00 64.25 177 SER A C 1
ATOM 1476 O O . SER A 1 177 ? 21.853 -0.420 -3.982 1.00 64.25 177 SER A O 1
ATOM 1478 N N . LYS A 1 178 ? 19.832 0.426 -4.435 1.00 66.19 178 LYS A N 1
ATOM 1479 C CA . LYS A 1 178 ? 19.056 -0.604 -3.714 1.00 66.19 178 LYS A CA 1
ATOM 1480 C C . LYS A 1 178 ? 18.488 -1.688 -4.627 1.00 66.19 178 LYS A C 1
ATOM 1482 O O . LYS A 1 178 ? 17.903 -2.644 -4.128 1.00 66.19 178 LYS A O 1
ATOM 1487 N N . LEU A 1 179 ? 18.570 -1.494 -5.940 1.00 70.75 179 LEU A N 1
ATOM 1488 C CA . LEU A 1 179 ? 18.109 -2.475 -6.908 1.00 70.75 179 LEU A CA 1
ATOM 1489 C C . LEU A 1 179 ? 19.288 -3.361 -7.293 1.00 70.75 179 LEU A C 1
ATOM 1491 O O . LEU A 1 179 ? 20.298 -2.853 -7.776 1.00 70.75 179 LEU A O 1
ATOM 1495 N N . ASP A 1 180 ? 19.138 -4.665 -7.088 1.00 80.50 180 ASP A N 1
ATOM 1496 C CA . ASP A 1 180 ? 20.130 -5.635 -7.540 1.00 80.50 180 ASP A CA 1
ATOM 1497 C C . ASP A 1 180 ? 20.288 -5.524 -9.058 1.00 80.50 180 ASP A C 1
ATOM 1499 O O . ASP A 1 180 ? 19.292 -5.479 -9.788 1.00 80.50 180 ASP A O 1
ATOM 1503 N N . GLU A 1 181 ? 21.532 -5.499 -9.541 1.00 82.75 181 GLU A N 1
ATOM 1504 C CA . GLU A 1 181 ? 21.819 -5.342 -10.972 1.00 82.75 181 GLU A CA 1
ATOM 1505 C C . GLU A 1 181 ? 21.126 -6.445 -11.794 1.00 82.75 181 GLU A C 1
ATOM 1507 O O . GLU A 1 181 ? 20.602 -6.175 -12.871 1.00 82.75 181 GLU A O 1
ATOM 1512 N N . GLU A 1 182 ? 20.988 -7.650 -11.229 1.00 86.44 182 GLU A N 1
ATOM 1513 C CA . GLU A 1 182 ? 20.276 -8.794 -11.818 1.00 86.44 182 GLU A CA 1
ATOM 1514 C C . GLU A 1 182 ? 18.780 -8.550 -12.067 1.00 86.44 182 GLU A C 1
ATOM 1516 O O . GLU A 1 182 ? 18.202 -9.118 -12.994 1.00 86.44 182 GLU A O 1
ATOM 1521 N N . ARG A 1 183 ? 18.138 -7.686 -11.272 1.00 87.25 183 ARG A N 1
ATOM 1522 C CA . ARG A 1 183 ? 16.709 -7.359 -11.414 1.00 87.25 183 ARG A CA 1
ATOM 1523 C C . ARG A 1 183 ? 16.452 -6.287 -12.467 1.00 87.25 183 ARG A C 1
ATOM 1525 O O . ARG A 1 183 ? 15.326 -6.145 -12.945 1.00 87.25 183 ARG A O 1
ATOM 1532 N N . LEU A 1 184 ? 17.482 -5.538 -12.849 1.00 87.69 184 LEU A N 1
ATOM 1533 C CA . LEU A 1 184 ? 17.371 -4.386 -13.734 1.00 87.69 184 LEU A CA 1
ATOM 1534 C C . LEU A 1 184 ? 16.759 -4.703 -15.120 1.00 87.69 184 LEU A C 1
ATOM 1536 O O . LEU A 1 184 ? 15.862 -3.962 -15.532 1.00 87.69 184 LEU A O 1
ATOM 1540 N N . PRO A 1 185 ? 17.126 -5.801 -15.821 1.00 90.00 185 PRO A N 1
ATOM 1541 C CA . PRO A 1 185 ? 16.517 -6.142 -17.110 1.00 90.00 185 PRO A CA 1
ATOM 1542 C C . PRO A 1 185 ? 15.002 -6.357 -17.025 1.00 90.00 185 PRO A C 1
ATOM 1544 O O . PRO A 1 185 ? 14.255 -5.900 -17.889 1.00 90.00 185 PRO A O 1
ATOM 1547 N N . PHE A 1 186 ? 14.536 -7.015 -15.959 1.00 90.62 186 PHE A N 1
ATOM 1548 C CA . PHE A 1 186 ? 13.114 -7.274 -15.730 1.00 90.62 186 PHE A CA 1
ATOM 1549 C C . PHE A 1 186 ? 12.346 -5.973 -15.497 1.00 90.62 186 PHE A C 1
ATOM 1551 O O . PHE A 1 186 ? 11.231 -5.809 -15.992 1.00 90.62 186 PHE A O 1
ATOM 1558 N N . MET A 1 187 ? 12.954 -5.023 -14.781 1.00 89.06 187 MET A N 1
ATOM 1559 C CA . MET A 1 187 ? 12.349 -3.718 -14.535 1.00 89.06 187 MET A CA 1
ATOM 1560 C C . MET A 1 187 ? 12.242 -2.887 -15.815 1.00 89.06 187 MET A C 1
ATOM 1562 O O . MET A 1 187 ? 11.163 -2.361 -16.080 1.00 89.06 187 MET A O 1
ATOM 1566 N N . PHE A 1 188 ? 13.293 -2.829 -16.644 1.00 90.88 188 PHE A N 1
ATOM 1567 C CA . PHE A 1 188 ? 13.228 -2.178 -17.961 1.00 90.88 188 PHE A CA 1
ATOM 1568 C C . PHE A 1 188 ? 12.149 -2.804 -18.854 1.00 90.88 188 PHE A C 1
ATOM 1570 O O . PHE A 1 188 ? 11.358 -2.087 -19.471 1.00 90.88 188 PHE A O 1
ATOM 1577 N N . ALA A 1 189 ? 12.042 -4.135 -18.853 1.00 90.81 189 ALA A N 1
ATOM 1578 C CA . ALA A 1 189 ? 11.007 -4.844 -19.597 1.00 90.81 189 ALA A CA 1
ATOM 1579 C C . ALA A 1 189 ? 9.590 -4.484 -19.111 1.00 90.81 189 ALA A C 1
ATOM 1581 O O . ALA A 1 189 ? 8.703 -4.204 -19.920 1.00 90.81 189 ALA A O 1
ATOM 1582 N N . LYS A 1 190 ? 9.380 -4.415 -17.786 1.00 89.19 190 LYS A N 1
ATOM 1583 C CA . LYS A 1 190 ? 8.108 -3.997 -17.170 1.00 89.19 190 LYS A CA 1
ATOM 1584 C C . LYS A 1 190 ? 7.672 -2.592 -17.619 1.00 89.19 190 LYS A C 1
ATOM 1586 O O . LYS A 1 190 ? 6.483 -2.388 -17.855 1.00 89.19 190 LYS A O 1
ATOM 1591 N N . VAL A 1 191 ? 8.604 -1.645 -17.767 1.00 91.25 191 VAL A N 1
ATOM 1592 C CA . VAL A 1 191 ? 8.317 -0.273 -18.245 1.00 91.25 191 VAL A CA 1
ATOM 1593 C C . VAL A 1 191 ? 8.401 -0.106 -19.768 1.00 91.25 191 VAL A C 1
ATOM 1595 O O . VAL A 1 191 ? 8.402 1.022 -20.259 1.00 91.25 191 VAL A O 1
ATOM 1598 N N . GLN A 1 192 ? 8.420 -1.207 -20.527 1.00 89.56 192 GLN A N 1
ATOM 1599 C CA . GLN A 1 192 ? 8.444 -1.219 -21.998 1.00 89.56 192 GLN A CA 1
ATOM 1600 C C . GLN A 1 192 ? 9.676 -0.530 -22.616 1.00 89.56 192 GLN A C 1
ATOM 1602 O O . GLN A 1 192 ? 9.593 0.057 -23.692 1.00 89.56 192 GLN A O 1
ATOM 1607 N N . MET A 1 193 ? 10.824 -0.606 -21.943 1.00 89.56 193 MET A N 1
ATOM 1608 C CA . MET A 1 193 ? 12.127 -0.157 -22.448 1.00 89.56 193 MET A CA 1
ATOM 1609 C C . MET A 1 193 ? 12.908 -1.370 -22.963 1.00 89.56 193 MET A C 1
ATOM 1611 O O . MET A 1 193 ? 13.735 -1.943 -22.256 1.00 89.56 193 MET A O 1
ATOM 1615 N N . ALA A 1 194 ? 12.551 -1.841 -24.162 1.00 89.12 194 ALA A N 1
ATOM 1616 C CA . ALA A 1 194 ? 13.055 -3.108 -24.694 1.00 89.12 194 ALA A CA 1
ATOM 1617 C C . ALA A 1 194 ? 14.565 -3.070 -24.977 1.00 89.12 194 ALA A C 1
ATOM 1619 O O . ALA A 1 194 ? 15.271 -4.021 -24.651 1.00 89.12 194 ALA A O 1
ATOM 1620 N N . ASP A 1 195 ? 15.074 -1.979 -25.545 1.00 90.44 195 ASP A N 1
ATOM 1621 C CA . ASP A 1 195 ? 16.487 -1.842 -25.901 1.00 90.44 195 ASP A CA 1
ATOM 1622 C C . ASP A 1 195 ? 17.406 -1.879 -24.678 1.00 90.44 195 ASP A C 1
ATOM 1624 O O . ASP A 1 195 ? 18.397 -2.615 -24.653 1.00 90.44 195 ASP A O 1
ATOM 1628 N N . GLU A 1 196 ? 17.051 -1.127 -23.641 1.00 91.25 196 GLU A N 1
ATOM 1629 C CA . GLU A 1 196 ? 17.759 -1.088 -22.369 1.00 91.25 196 GLU A CA 1
ATOM 1630 C C . GLU A 1 196 ? 17.648 -2.427 -21.639 1.00 91.25 196 GLU A C 1
ATOM 1632 O O . GLU A 1 196 ? 18.660 -2.942 -21.162 1.00 91.25 196 GLU A O 1
ATOM 1637 N N . ALA A 1 197 ? 16.461 -3.047 -21.633 1.00 90.75 197 ALA A N 1
ATOM 1638 C CA . ALA A 1 197 ? 16.264 -4.370 -21.046 1.00 90.75 197 ALA A CA 1
ATOM 1639 C C . ALA A 1 197 ? 17.172 -5.421 -21.697 1.00 90.75 197 ALA A C 1
ATOM 1641 O O . ALA A 1 197 ? 17.845 -6.177 -20.994 1.00 90.75 197 ALA A O 1
ATOM 1642 N N . ILE A 1 198 ? 17.230 -5.443 -23.033 1.00 90.94 198 ILE A N 1
ATOM 1643 C CA . ILE A 1 198 ? 18.066 -6.376 -23.799 1.00 90.94 198 ILE A CA 1
ATOM 1644 C C . ILE A 1 198 ? 19.543 -6.122 -23.507 1.00 90.94 198 ILE A C 1
ATOM 1646 O O . ILE A 1 198 ? 20.276 -7.064 -23.215 1.00 90.94 198 ILE A O 1
ATOM 1650 N N . ASN A 1 199 ? 19.987 -4.864 -23.528 1.00 91.75 199 ASN A N 1
ATOM 1651 C CA . ASN A 1 199 ? 21.375 -4.515 -23.226 1.00 91.75 199 ASN A CA 1
ATOM 1652 C C . ASN A 1 199 ? 21.791 -4.971 -21.822 1.00 91.75 199 ASN A C 1
ATOM 1654 O O . ASN A 1 199 ? 22.852 -5.578 -21.658 1.00 91.75 199 ASN A O 1
ATOM 1658 N N . SER A 1 200 ? 20.945 -4.733 -20.818 1.00 90.31 200 SER A N 1
ATOM 1659 C CA . SER A 1 200 ? 21.197 -5.191 -19.452 1.00 90.31 200 SER A CA 1
ATOM 1660 C C . SER A 1 200 ? 21.189 -6.720 -19.347 1.00 90.31 200 SER A C 1
ATOM 1662 O O . SER A 1 200 ? 22.080 -7.283 -18.713 1.00 90.31 200 SER A O 1
ATOM 1664 N N . ALA A 1 201 ? 20.249 -7.411 -20.002 1.00 90.62 201 ALA A N 1
ATOM 1665 C CA . ALA A 1 201 ? 20.178 -8.874 -19.995 1.00 90.62 201 ALA A CA 1
ATOM 1666 C C . ALA A 1 201 ? 21.410 -9.524 -20.646 1.00 90.62 201 ALA A C 1
ATOM 1668 O O . ALA A 1 201 ? 21.957 -10.488 -20.109 1.00 90.62 201 ALA A O 1
ATOM 1669 N N . ILE A 1 202 ? 21.885 -8.963 -21.764 1.00 90.75 202 ILE A N 1
ATOM 1670 C CA . ILE A 1 202 ? 23.101 -9.410 -22.455 1.00 90.75 202 ILE A CA 1
ATOM 1671 C C . ILE A 1 202 ? 24.329 -9.204 -21.568 1.00 90.75 202 ILE A C 1
ATOM 1673 O O . ILE A 1 202 ? 25.145 -10.116 -21.438 1.00 90.75 202 ILE A O 1
ATOM 1677 N N . LYS A 1 203 ? 24.453 -8.032 -20.927 1.00 89.94 203 LYS A N 1
ATOM 1678 C CA . LYS A 1 203 ? 25.562 -7.729 -20.008 1.00 89.94 203 LYS A CA 1
ATOM 1679 C C . LYS A 1 203 ? 25.639 -8.751 -18.869 1.00 89.94 203 LYS A C 1
ATOM 1681 O O . LYS A 1 203 ? 26.727 -9.208 -18.531 1.00 89.94 203 LYS A O 1
ATOM 1686 N N . LEU A 1 204 ? 24.486 -9.125 -18.319 1.00 89.50 204 LEU A N 1
ATOM 1687 C CA . LEU A 1 204 ? 24.368 -10.100 -17.233 1.00 89.50 204 LEU A CA 1
ATOM 1688 C C . LEU A 1 204 ? 24.424 -11.557 -17.705 1.00 89.50 204 LEU A C 1
ATOM 1690 O O . LEU A 1 204 ? 24.493 -12.454 -16.871 1.00 89.50 204 LEU A O 1
ATOM 1694 N N . LYS A 1 205 ? 24.387 -11.804 -19.022 1.00 88.56 205 LYS A N 1
ATOM 1695 C CA . LYS A 1 205 ? 24.281 -13.145 -19.620 1.00 88.56 205 LYS A CA 1
ATOM 1696 C C . LYS A 1 205 ? 23.112 -13.956 -19.041 1.00 88.56 205 LYS A C 1
ATOM 1698 O O . LYS A 1 205 ? 23.219 -15.163 -18.851 1.00 88.56 205 LYS A O 1
ATOM 1703 N N . SER A 1 206 ? 21.997 -13.287 -18.743 1.00 89.25 206 SER A N 1
ATOM 1704 C CA . SER A 1 206 ? 20.834 -13.920 -18.118 1.00 89.25 206 SER A CA 1
ATOM 1705 C C . SER A 1 206 ? 19.851 -14.420 -19.174 1.00 89.25 206 SER A C 1
ATOM 1707 O O . SER A 1 206 ? 19.154 -13.633 -19.819 1.00 89.25 206 SER A O 1
ATOM 1709 N N . MET A 1 207 ? 19.773 -15.744 -19.329 1.00 88.25 207 MET A N 1
ATOM 1710 C CA . MET A 1 207 ? 18.808 -16.397 -20.220 1.00 88.25 207 MET A CA 1
ATOM 1711 C C . MET A 1 207 ? 17.361 -16.132 -19.778 1.00 88.25 207 MET A C 1
ATOM 1713 O O . MET A 1 207 ? 16.492 -15.849 -20.602 1.00 88.25 207 MET A O 1
ATOM 1717 N N . GLU A 1 208 ? 17.118 -16.152 -18.466 1.00 90.44 208 GLU A N 1
ATOM 1718 C CA . GLU A 1 208 ? 15.805 -15.891 -17.873 1.00 90.44 208 GLU A CA 1
ATOM 1719 C C . GLU A 1 208 ? 15.306 -14.478 -18.200 1.00 90.44 208 GLU A C 1
ATOM 1721 O O . GLU A 1 208 ? 14.167 -14.306 -18.638 1.00 90.44 208 GLU A O 1
ATOM 1726 N N . ALA A 1 209 ? 16.174 -13.468 -18.076 1.00 89.88 209 ALA A N 1
ATOM 1727 C CA . ALA A 1 209 ? 15.833 -12.097 -18.440 1.00 89.88 209 ALA A CA 1
ATOM 1728 C C . ALA A 1 209 ? 15.479 -11.977 -19.930 1.00 89.88 209 ALA A C 1
ATOM 1730 O O . ALA A 1 209 ? 14.492 -11.330 -20.280 1.00 89.88 209 ALA A O 1
ATOM 1731 N N . LEU A 1 210 ? 16.237 -12.640 -20.812 1.00 90.06 210 LEU A N 1
ATOM 1732 C CA . LEU A 1 210 ? 15.950 -12.658 -22.249 1.00 90.06 210 LEU A CA 1
ATOM 1733 C C . LEU A 1 210 ? 14.609 -13.335 -22.568 1.00 90.06 210 LEU A C 1
ATOM 1735 O O . LEU A 1 210 ? 13.921 -12.902 -23.490 1.00 90.06 210 LEU A O 1
ATOM 1739 N N . HIS A 1 211 ? 14.229 -14.393 -21.846 1.00 91.00 211 HIS A N 1
ATOM 1740 C CA . HIS A 1 211 ? 12.916 -15.041 -21.988 1.00 91.00 211 HIS A CA 1
ATOM 1741 C C . HIS A 1 211 ? 11.787 -14.116 -21.530 1.00 91.00 211 HIS A C 1
ATOM 1743 O O . HIS A 1 211 ? 10.775 -13.966 -22.215 1.00 91.00 211 HIS A O 1
ATOM 1749 N N . PHE A 1 212 ? 11.981 -13.449 -20.394 1.00 91.56 212 PHE A N 1
ATOM 1750 C CA . PHE A 1 212 ? 11.002 -12.519 -19.849 1.00 91.56 212 PHE A CA 1
ATOM 1751 C C . PHE A 1 212 ? 10.741 -11.328 -20.782 1.00 91.56 212 PHE A C 1
ATOM 1753 O O . PHE A 1 212 ? 9.590 -10.933 -20.969 1.00 91.56 212 PHE A O 1
ATOM 1760 N N . ILE A 1 213 ? 11.793 -10.778 -21.395 1.00 90.62 213 ILE A N 1
ATOM 1761 C CA . ILE A 1 213 ? 11.685 -9.652 -22.332 1.00 90.62 213 ILE A CA 1
ATOM 1762 C C . ILE A 1 213 ? 10.848 -10.032 -23.559 1.00 90.62 213 ILE A C 1
ATOM 1764 O O . ILE A 1 213 ? 9.956 -9.271 -23.926 1.00 90.62 213 ILE A O 1
ATOM 1768 N N . GLU A 1 214 ? 11.071 -11.207 -24.159 1.00 88.12 214 GLU A N 1
ATOM 1769 C CA . GLU A 1 214 ? 10.257 -11.672 -25.297 1.00 88.12 214 GLU A CA 1
ATOM 1770 C C . GLU A 1 214 ? 8.787 -11.865 -24.933 1.00 88.12 214 GLU A C 1
ATOM 1772 O O . GLU A 1 214 ? 7.907 -11.535 -25.723 1.00 88.12 214 GLU A O 1
ATOM 1777 N N . ALA A 1 215 ? 8.509 -12.377 -23.734 1.00 89.06 215 ALA A N 1
ATOM 1778 C CA . ALA A 1 215 ? 7.139 -12.597 -23.293 1.00 89.06 215 ALA A CA 1
ATOM 1779 C C . ALA A 1 215 ? 6.398 -11.287 -22.972 1.00 89.06 215 ALA A C 1
ATOM 1781 O O . ALA A 1 215 ? 5.171 -11.230 -23.078 1.00 89.06 215 ALA A O 1
ATOM 1782 N N . LYS A 1 216 ? 7.115 -10.249 -22.518 1.00 86.62 216 LYS A N 1
ATOM 1783 C CA . LYS A 1 216 ? 6.502 -9.045 -21.936 1.00 86.62 216 LYS A CA 1
ATOM 1784 C C . LYS A 1 216 ? 6.548 -7.810 -22.832 1.00 86.62 216 LYS A C 1
ATOM 1786 O O . LYS A 1 216 ? 5.674 -6.952 -22.695 1.00 86.62 216 LYS A O 1
ATOM 1791 N N . CYS A 1 217 ? 7.537 -7.695 -23.712 1.00 85.81 217 CYS A N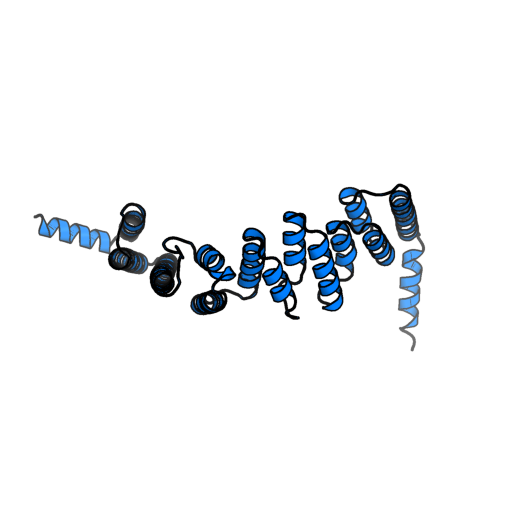 1
ATOM 1792 C CA . CYS A 1 217 ? 7.733 -6.525 -24.561 1.00 85.81 217 CYS A CA 1
ATOM 1793 C C . CYS A 1 217 ? 7.258 -6.784 -25.994 1.00 85.81 217 CYS A C 1
ATOM 1795 O O . CYS A 1 217 ? 7.437 -7.869 -26.537 1.00 85.81 217 CYS A O 1
ATOM 1797 N N . GLN A 1 218 ? 6.708 -5.755 -26.642 1.00 83.44 218 GLN A N 1
ATOM 1798 C CA . GLN A 1 218 ? 6.552 -5.770 -28.095 1.00 83.44 218 GLN A CA 1
ATOM 1799 C C . GLN A 1 218 ? 7.924 -5.523 -28.719 1.00 83.44 218 GLN A C 1
ATOM 1801 O O . GLN A 1 218 ? 8.515 -4.459 -28.532 1.00 83.44 218 GLN A O 1
ATOM 1806 N N . LEU A 1 219 ? 8.453 -6.528 -29.409 1.00 84.94 219 LEU A N 1
ATOM 1807 C CA . LEU A 1 219 ? 9.793 -6.479 -29.974 1.00 84.94 219 LEU A CA 1
ATOM 1808 C C . LEU A 1 219 ? 9.752 -6.106 -31.450 1.00 84.94 219 LEU A C 1
ATOM 1810 O O . LEU A 1 219 ? 8.950 -6.626 -32.221 1.00 84.94 219 LEU A O 1
ATOM 1814 N N . SER A 1 220 ? 10.678 -5.238 -31.850 1.00 87.12 220 SER A N 1
ATOM 1815 C CA . SER A 1 220 ? 11.013 -5.061 -33.258 1.00 87.12 220 SER A CA 1
ATOM 1816 C C . SER A 1 220 ? 11.748 -6.298 -33.785 1.00 87.12 220 SER A C 1
ATOM 1818 O O . SER A 1 220 ? 12.326 -7.083 -33.023 1.00 87.12 220 SER A O 1
ATOM 1820 N N . GLU A 1 221 ? 11.780 -6.460 -35.104 1.00 86.56 221 GLU A N 1
ATOM 1821 C CA . GLU A 1 221 ? 12.543 -7.530 -35.756 1.00 86.56 221 GLU A CA 1
ATOM 1822 C C . GLU A 1 221 ? 14.042 -7.465 -35.397 1.00 86.56 221 GLU A C 1
ATOM 1824 O O . GLU A 1 221 ? 14.682 -8.486 -35.125 1.00 86.56 221 GLU A O 1
ATOM 1829 N N . ALA A 1 222 ? 14.583 -6.248 -35.273 1.00 87.81 222 ALA A N 1
ATOM 1830 C CA . ALA A 1 222 ? 15.951 -6.012 -34.823 1.00 87.81 222 ALA A CA 1
ATOM 1831 C C . ALA A 1 222 ? 16.181 -6.499 -33.381 1.00 87.81 222 ALA A C 1
ATOM 1833 O O . ALA A 1 222 ? 17.156 -7.204 -33.112 1.00 87.81 222 ALA A O 1
ATOM 1834 N N . ASN A 1 223 ? 15.271 -6.182 -32.456 1.00 88.44 223 ASN A N 1
ATOM 1835 C CA . ASN A 1 223 ? 15.390 -6.591 -31.054 1.00 88.44 223 ASN A CA 1
ATOM 1836 C C . ASN A 1 223 ? 15.194 -8.102 -30.870 1.00 88.44 223 ASN A C 1
ATOM 1838 O O . ASN A 1 223 ? 15.931 -8.722 -30.104 1.00 88.44 223 ASN A O 1
ATOM 1842 N N . SER A 1 224 ? 14.303 -8.712 -31.651 1.00 88.25 224 SER A N 1
ATOM 1843 C CA . SER A 1 224 ? 14.127 -10.171 -31.693 1.00 88.25 224 SER A CA 1
ATOM 1844 C C . SER A 1 224 ? 15.400 -10.876 -32.175 1.00 88.25 224 SER A C 1
ATOM 1846 O O . SER A 1 224 ? 15.855 -11.853 -31.580 1.00 88.25 224 SER A O 1
ATOM 1848 N N . THR A 1 225 ? 16.046 -10.330 -33.209 1.00 89.62 225 THR A N 1
ATOM 1849 C CA . THR A 1 225 ? 17.316 -10.862 -33.725 1.00 89.62 225 THR A CA 1
ATOM 1850 C C . THR A 1 225 ? 18.442 -10.737 -32.698 1.00 89.62 225 THR A C 1
ATOM 1852 O O . THR A 1 225 ? 19.201 -11.688 -32.503 1.00 89.62 225 THR A O 1
ATOM 1855 N N . ARG A 1 226 ? 18.531 -9.598 -31.994 1.00 90.94 226 ARG A N 1
ATOM 1856 C CA . ARG A 1 226 ? 19.520 -9.381 -30.922 1.00 90.94 226 ARG A CA 1
ATOM 1857 C C . ARG A 1 226 ? 19.360 -10.383 -29.786 1.00 90.94 226 ARG A C 1
ATOM 1859 O O . ARG A 1 226 ? 20.363 -10.905 -29.305 1.00 90.94 226 ARG A O 1
ATOM 1866 N N . ILE A 1 227 ? 18.124 -10.678 -29.382 1.00 88.88 227 ILE A N 1
ATOM 1867 C CA . ILE A 1 227 ? 17.852 -11.681 -28.347 1.00 88.88 227 ILE A CA 1
ATOM 1868 C C . ILE A 1 227 ? 18.285 -13.069 -28.822 1.00 88.88 227 ILE A C 1
ATOM 1870 O O . ILE A 1 227 ? 19.022 -13.737 -28.099 1.00 88.88 227 ILE A O 1
ATOM 1874 N N . ARG A 1 228 ? 17.925 -13.482 -30.045 1.00 89.06 228 ARG A N 1
ATOM 1875 C CA . ARG A 1 228 ? 18.343 -14.784 -30.596 1.00 89.06 228 ARG A CA 1
ATOM 1876 C C . ARG A 1 228 ? 19.866 -14.940 -30.613 1.00 89.06 228 ARG A C 1
ATOM 1878 O O . ARG A 1 228 ? 20.383 -15.912 -30.071 1.00 89.06 228 ARG A O 1
ATOM 1885 N N . GLN A 1 229 ? 20.582 -13.948 -31.144 1.00 90.75 229 GLN A N 1
ATOM 1886 C CA . GLN A 1 229 ? 22.049 -13.954 -31.178 1.00 90.75 229 GLN A CA 1
ATOM 1887 C C . GLN A 1 229 ? 22.669 -13.991 -29.775 1.00 90.75 229 GLN A C 1
ATOM 1889 O O . GLN A 1 229 ? 23.694 -14.634 -29.558 1.00 90.75 229 GLN A O 1
ATOM 1894 N N . ALA A 1 230 ? 22.076 -13.286 -28.808 1.00 88.75 230 ALA A N 1
ATOM 1895 C CA . ALA A 1 230 ? 22.543 -13.317 -27.429 1.00 88.75 230 ALA A CA 1
ATOM 1896 C C . ALA A 1 230 ? 22.364 -14.701 -26.794 1.00 88.75 230 ALA A C 1
ATOM 1898 O O . ALA A 1 230 ? 23.275 -15.176 -26.122 1.00 88.75 230 ALA A O 1
ATOM 1899 N N . ARG A 1 231 ? 21.225 -15.358 -27.037 1.00 89.25 231 ARG A N 1
ATOM 1900 C CA . ARG A 1 231 ? 20.948 -16.713 -26.542 1.00 89.25 231 ARG A CA 1
ATOM 1901 C C . ARG A 1 231 ? 21.924 -17.732 -27.100 1.00 89.25 231 ARG A C 1
ATOM 1903 O O . ARG A 1 231 ? 22.489 -18.493 -26.328 1.00 89.25 231 ARG A O 1
ATOM 1910 N N . GLU A 1 232 ? 22.162 -17.698 -28.408 1.00 89.12 232 GLU A N 1
ATOM 1911 C CA . GLU A 1 232 ? 23.133 -18.577 -29.068 1.00 89.12 232 GLU A CA 1
ATOM 1912 C C . GLU A 1 232 ? 24.522 -18.433 -28.435 1.00 89.12 232 GLU A C 1
ATOM 1914 O O . GLU A 1 232 ? 25.133 -19.431 -28.074 1.00 89.12 232 GLU A O 1
ATOM 1919 N N . LYS A 1 233 ? 24.980 -17.199 -28.182 1.00 87.75 233 LYS A N 1
ATOM 1920 C CA . LYS A 1 233 ? 26.276 -16.944 -27.528 1.00 87.75 233 LYS A CA 1
ATOM 1921 C C . LYS A 1 233 ? 26.341 -17.418 -26.077 1.00 87.75 233 LYS A C 1
ATOM 1923 O O . LYS A 1 233 ? 27.405 -17.828 -25.616 1.00 87.75 233 LYS A O 1
ATOM 1928 N N . ILE A 1 234 ? 25.244 -17.301 -25.328 1.00 86.44 234 ILE A N 1
ATOM 1929 C CA . ILE A 1 234 ? 25.181 -17.782 -23.941 1.00 86.44 234 ILE A CA 1
ATOM 1930 C C . ILE A 1 234 ? 25.209 -19.314 -23.931 1.00 86.44 234 ILE A C 1
ATOM 1932 O O . ILE A 1 234 ? 25.998 -19.895 -23.193 1.00 86.44 234 ILE A O 1
ATOM 1936 N N . GLN A 1 235 ? 24.427 -19.946 -24.806 1.00 85.81 235 GLN A N 1
ATOM 1937 C CA . GLN A 1 235 ? 24.369 -21.397 -24.954 1.00 85.81 235 GLN A CA 1
ATOM 1938 C C . GLN A 1 235 ? 25.715 -21.975 -25.413 1.00 85.81 235 GLN A C 1
ATOM 1940 O O . GLN A 1 235 ? 26.217 -22.904 -24.797 1.00 85.81 235 GLN A O 1
ATOM 1945 N N . GLU A 1 236 ? 26.360 -21.376 -26.419 1.00 86.31 236 GLU A N 1
ATOM 1946 C CA . GLU A 1 236 ? 27.693 -21.778 -26.892 1.00 86.31 236 GLU A CA 1
ATOM 1947 C C . GLU A 1 236 ? 28.750 -21.679 -25.781 1.00 86.31 236 GLU A C 1
ATOM 1949 O O . GLU A 1 236 ? 29.615 -22.545 -25.645 1.00 86.31 236 GLU A O 1
ATOM 1954 N N . TYR A 1 237 ? 28.680 -20.635 -24.949 1.00 81.25 237 TYR A N 1
ATOM 1955 C CA . TYR A 1 237 ? 29.555 -20.510 -23.789 1.00 81.25 237 TYR A CA 1
ATOM 1956 C C . TYR A 1 237 ? 29.287 -21.607 -22.751 1.00 81.25 237 TYR A C 1
ATOM 1958 O O . TYR A 1 237 ? 30.239 -22.146 -22.187 1.00 81.25 237 TYR A O 1
ATOM 1966 N N . ASP A 1 238 ? 28.024 -21.935 -22.487 1.00 78.44 238 ASP A N 1
ATOM 1967 C CA . ASP A 1 238 ? 27.625 -22.949 -21.508 1.00 78.44 238 ASP A CA 1
ATOM 1968 C C . ASP A 1 238 ? 27.965 -24.376 -21.958 1.00 78.44 238 ASP A C 1
ATOM 1970 O O . ASP A 1 238 ? 28.449 -25.162 -21.141 1.00 78.44 238 ASP A O 1
ATOM 1974 N N . ASP A 1 239 ? 27.815 -24.664 -23.250 1.00 81.12 239 ASP A N 1
ATOM 1975 C CA . ASP A 1 239 ? 28.135 -25.953 -23.867 1.00 81.12 239 ASP A CA 1
ATOM 1976 C C . ASP A 1 239 ? 29.643 -26.149 -24.091 1.00 81.12 239 ASP A C 1
ATOM 1978 O O . ASP A 1 239 ? 30.087 -27.259 -24.393 1.00 81.12 239 ASP A O 1
ATOM 1982 N N . ASN A 1 240 ? 30.460 -25.101 -23.925 1.00 81.19 240 ASN A N 1
ATOM 1983 C CA . ASN A 1 240 ? 31.904 -25.194 -24.097 1.00 81.19 240 ASN A CA 1
ATOM 1984 C C . ASN A 1 240 ? 32.530 -26.092 -23.005 1.00 81.19 240 ASN A C 1
ATOM 1986 O O . ASN A 1 240 ? 32.627 -25.676 -21.840 1.00 81.19 240 ASN A O 1
ATOM 1990 N N . PRO A 1 241 ? 33.068 -27.278 -23.360 1.00 72.69 241 PRO A N 1
ATOM 1991 C CA . PRO A 1 241 ? 33.619 -28.231 -22.395 1.00 72.69 241 PRO A CA 1
ATOM 1992 C C . PRO A 1 241 ? 34.847 -27.686 -21.645 1.00 72.69 241 PRO A C 1
ATOM 1994 O O . PRO A 1 241 ? 35.212 -28.195 -20.585 1.00 72.69 241 PRO A O 1
ATOM 1997 N N . LEU A 1 242 ? 35.476 -26.620 -22.152 1.00 73.44 242 LEU A N 1
ATOM 1998 C CA . LEU A 1 242 ? 36.636 -25.970 -21.543 1.00 73.44 242 LEU A CA 1
ATOM 1999 C C . LEU A 1 242 ? 36.271 -24.830 -20.579 1.00 73.44 242 LEU A C 1
ATOM 2001 O O . LEU A 1 242 ? 37.152 -24.315 -19.885 1.00 73.44 242 LEU A O 1
ATOM 2005 N N . LYS A 1 243 ? 34.991 -24.445 -20.467 1.00 69.06 243 LYS A N 1
ATOM 2006 C CA . LYS A 1 243 ? 34.548 -23.319 -19.622 1.00 69.06 243 LYS A CA 1
ATOM 2007 C C . LYS A 1 243 ? 34.939 -23.478 -18.147 1.00 69.06 243 LYS A C 1
ATOM 2009 O O . LYS A 1 243 ? 35.247 -22.491 -17.476 1.00 69.06 243 LYS A O 1
ATOM 2014 N N . ASN A 1 244 ? 34.976 -24.712 -17.645 1.00 64.25 244 ASN A N 1
ATOM 2015 C CA . ASN A 1 244 ? 35.365 -25.008 -16.263 1.00 64.25 244 ASN A CA 1
ATOM 2016 C C . ASN A 1 244 ? 36.861 -25.324 -16.093 1.00 64.25 244 ASN A C 1
ATOM 2018 O O . ASN A 1 244 ? 37.369 -25.247 -14.975 1.00 64.25 244 ASN A O 1
ATOM 2022 N N . VAL A 1 245 ? 37.588 -25.603 -17.179 1.00 62.50 245 VAL A N 1
ATOM 2023 C CA . VAL A 1 245 ? 39.017 -25.966 -17.138 1.00 62.50 245 VAL A CA 1
ATOM 2024 C C . VAL A 1 245 ? 39.876 -24.782 -16.674 1.00 62.50 245 VAL A C 1
ATOM 2026 O O . VAL A 1 245 ? 40.753 -24.940 -15.826 1.00 62.50 245 VAL A O 1
ATOM 2029 N N . PHE A 1 246 ? 39.552 -23.559 -17.108 1.00 54.91 246 PHE A N 1
ATOM 2030 C CA . PHE A 1 246 ? 40.260 -22.345 -16.676 1.00 54.91 246 PHE A CA 1
ATOM 2031 C C . PHE A 1 246 ? 40.002 -21.949 -15.211 1.00 54.91 246 PHE A C 1
ATOM 2033 O O . PHE A 1 246 ? 40.873 -21.363 -14.567 1.00 54.91 246 PHE A O 1
ATOM 2040 N N . LYS A 1 247 ? 38.835 -22.289 -14.639 1.00 55.47 247 LYS A N 1
ATOM 2041 C CA . LYS A 1 247 ? 38.557 -22.059 -13.206 1.00 55.47 247 LYS A CA 1
ATOM 2042 C C . LYS A 1 247 ? 39.384 -22.974 -12.299 1.00 55.47 247 LYS A C 1
ATOM 2044 O O . LYS A 1 247 ? 39.707 -22.574 -11.183 1.00 55.47 247 LYS A O 1
ATOM 2049 N N . ILE A 1 248 ? 39.718 -24.174 -12.774 1.00 55.12 248 ILE A N 1
ATOM 2050 C CA . ILE A 1 248 ? 40.555 -25.138 -12.052 1.00 55.12 248 ILE A CA 1
ATOM 2051 C C . ILE A 1 248 ? 42.025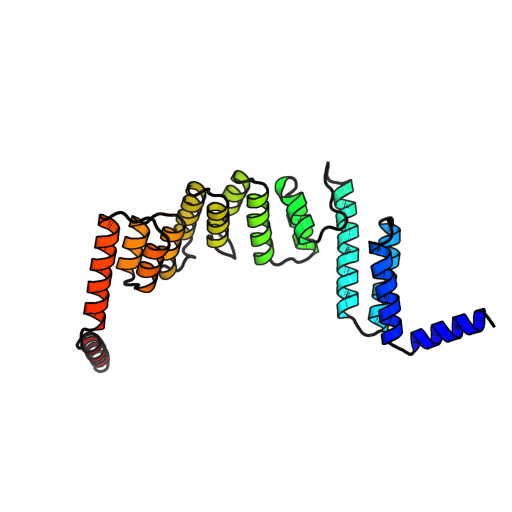 -24.700 -12.114 1.00 55.12 248 ILE A C 1
ATOM 2053 O O . ILE A 1 248 ? 42.679 -24.635 -11.076 1.00 55.12 248 ILE A O 1
ATOM 2057 N N . PHE A 1 249 ? 42.511 -24.276 -13.287 1.00 52.47 249 PHE A N 1
ATOM 2058 C CA . PHE A 1 249 ? 43.890 -23.791 -13.453 1.00 52.47 249 PHE A CA 1
ATOM 2059 C C . PHE A 1 249 ? 44.201 -22.534 -12.615 1.00 52.47 249 PHE A C 1
ATOM 2061 O O . PHE A 1 249 ? 45.250 -22.456 -11.982 1.00 52.47 249 PHE A O 1
ATOM 2068 N N . ASN A 1 250 ? 43.265 -21.583 -12.508 1.00 49.50 250 ASN A N 1
ATOM 2069 C CA . ASN A 1 250 ? 43.467 -20.361 -11.710 1.00 49.50 250 ASN A CA 1
ATOM 2070 C C . ASN A 1 250 ? 43.324 -20.548 -10.186 1.00 49.50 250 ASN A C 1
ATOM 2072 O O . ASN A 1 250 ? 43.681 -19.643 -9.434 1.00 49.50 250 ASN A O 1
ATOM 2076 N N . ARG A 1 251 ? 42.809 -21.691 -9.708 1.00 52.09 251 ARG A N 1
ATOM 2077 C CA . ARG A 1 251 ? 42.849 -22.046 -8.276 1.00 52.09 251 ARG A CA 1
ATOM 2078 C C . ARG A 1 251 ? 44.146 -22.759 -7.880 1.00 52.09 251 ARG A C 1
ATOM 2080 O O . ARG A 1 251 ? 44.488 -22.714 -6.706 1.00 52.09 251 ARG A O 1
ATOM 2087 N N . GLY A 1 252 ? 44.864 -23.358 -8.834 1.00 47.19 252 GLY A N 1
ATOM 2088 C CA . GLY A 1 252 ? 46.171 -23.986 -8.602 1.00 47.19 252 GLY A CA 1
ATOM 2089 C C . GLY A 1 252 ? 47.312 -22.979 -8.421 1.00 47.19 252 GLY A C 1
ATOM 2090 O O . GLY A 1 252 ? 48.156 -23.172 -7.562 1.00 47.19 252 GLY A O 1
ATOM 2091 N N . ASN A 1 253 ? 47.285 -21.845 -9.129 1.00 47.91 253 ASN A N 1
ATOM 2092 C CA . ASN A 1 253 ? 48.364 -20.841 -9.086 1.00 47.91 253 ASN A CA 1
ATOM 2093 C C . ASN A 1 253 ? 48.322 -19.865 -7.888 1.00 47.91 253 ASN A C 1
ATOM 2095 O O . ASN A 1 253 ? 49.042 -18.874 -7.890 1.00 47.91 253 ASN A O 1
ATOM 2099 N N . ARG A 1 254 ? 47.468 -20.089 -6.880 1.00 47.91 254 ARG A N 1
ATOM 2100 C CA . ARG A 1 254 ? 47.462 -19.306 -5.621 1.00 47.91 254 ARG A CA 1
ATOM 2101 C C . ARG A 1 254 ? 47.893 -20.114 -4.394 1.00 47.91 254 ARG A C 1
ATOM 2103 O O . ARG A 1 254 ? 47.772 -19.609 -3.285 1.00 47.91 254 ARG A O 1
ATOM 2110 N N . ALA A 1 255 ? 48.320 -21.362 -4.578 1.00 48.53 255 ALA A N 1
ATOM 2111 C CA . ALA A 1 255 ? 48.775 -22.218 -3.484 1.00 48.53 255 ALA A CA 1
ATOM 2112 C C . ALA A 1 255 ? 50.310 -22.281 -3.348 1.00 48.53 255 ALA A C 1
ATOM 2114 O O . ALA A 1 255 ? 50.776 -22.824 -2.353 1.00 48.53 255 ALA A O 1
ATOM 2115 N N . ASP A 1 256 ? 51.060 -21.695 -4.292 1.00 48.28 256 ASP A N 1
ATOM 2116 C CA . ASP A 1 256 ? 52.530 -21.767 -4.361 1.00 48.28 256 ASP A CA 1
ATOM 2117 C C . ASP A 1 256 ? 53.216 -20.374 -4.372 1.00 48.28 256 ASP A C 1
ATOM 2119 O O . ASP A 1 256 ? 54.235 -20.183 -5.034 1.00 48.28 256 ASP A O 1
ATOM 2123 N N . GLU A 1 257 ? 52.666 -19.398 -3.639 1.00 37.59 257 GLU A N 1
ATOM 2124 C CA . GLU A 1 257 ? 53.363 -18.182 -3.158 1.00 37.59 257 GLU A CA 1
ATOM 2125 C C . GLU A 1 257 ? 53.004 -17.942 -1.685 1.00 37.59 257 GLU A C 1
ATOM 2127 O O . GLU A 1 257 ? 53.918 -17.582 -0.907 1.00 37.59 257 GLU A O 1
#

Foldseek 3Di:
DVVVVVVVVVVVLLVDLVSLQVQLVVLVVCLVVDPDDLVSNLVSLQSSLVSCVSSVNNVVSVVSVVVNVQQVLQVVCPVVDPPFDQHPDDLLVNLLRCCPPPVVSSVVSCVVSVPDLLVVLLSNLVSCLVVVVVVVLVVVLVPLCNVNALVSNLVSCLVVVNLVSSVVSLVSSVVSPPDDLVCNLVSCLSSQVLVRSLVSCLVVLPLPSLVNSVVRHDDDPVSVVSSVVSVVVSVCCVPPPCNCVVVVVVVVVVPPD